Protein AF-A0A411NK16-F1 (afdb_monomer_lite)

Secondary structure (DSSP, 8-state):
------------------------HHHHHHHHHHHHHHHTSGGGHHHHHHHHHHTT--TTHHHHHHHHHHHHHHHHHHH---SS-S--HHHHHHHTTS-HHHHHHHHHHHHHHHHHHHHHHHHHHHHS-HHHHTTTHHHHHHHIIIII-SS-SSPPPHHHHHHHHHHHHSTTSHHHHHHHHHHHHHHHHHHSPP-PPPPPPPPP-PPP----

Structure (mmCIF, N/CA/C/O backbone):
data_AF-A0A411NK16-F1
#
_entry.id   AF-A0A411NK16-F1
#
loop_
_atom_site.group_PDB
_atom_site.id
_atom_site.type_symbol
_atom_site.label_atom_id
_atom_site.label_alt_id
_atom_site.label_comp_id
_atom_site.label_asym_id
_atom_site.label_entity_id
_atom_site.label_seq_id
_atom_site.pdbx_PDB_ins_code
_atom_site.Cartn_x
_atom_site.Cartn_y
_atom_site.Cartn_z
_atom_site.occupancy
_atom_site.B_iso_or_equiv
_atom_site.auth_seq_id
_atom_site.auth_comp_id
_atom_site.auth_asym_id
_atom_site.auth_atom_id
_atom_site.pdbx_PDB_model_num
ATOM 1 N N . THR A 1 1 ? 54.364 25.188 41.861 1.00 38.56 1 THR A N 1
ATOM 2 C CA . THR A 1 1 ? 53.402 26.034 41.126 1.00 38.56 1 THR A CA 1
ATOM 3 C C . THR A 1 1 ? 52.612 25.141 40.195 1.00 38.56 1 THR A C 1
ATOM 5 O O . THR A 1 1 ? 53.224 24.350 39.493 1.00 38.56 1 THR A O 1
ATOM 8 N N . ALA A 1 2 ? 51.285 25.167 40.307 1.00 38.12 2 ALA A N 1
ATOM 9 C CA . ALA A 1 2 ? 50.338 24.295 39.610 1.00 38.12 2 ALA A CA 1
ATOM 10 C C . ALA A 1 2 ? 50.274 24.549 38.092 1.00 38.12 2 ALA A C 1
ATOM 12 O O . ALA A 1 2 ? 50.495 25.682 37.677 1.00 38.12 2 ALA A O 1
ATOM 13 N N . CYS A 1 3 ? 49.877 23.542 37.301 1.00 35.38 3 CYS A N 1
ATOM 14 C CA . CYS A 1 3 ? 48.674 23.635 36.458 1.00 35.38 3 CYS A CA 1
ATOM 15 C C . CYS A 1 3 ? 48.285 22.264 35.871 1.00 35.38 3 CYS A C 1
ATOM 17 O O . CYS A 1 3 ? 49.126 21.529 35.358 1.00 35.38 3 CYS A O 1
ATOM 19 N N . CYS A 1 4 ? 46.998 21.941 35.978 1.00 37.91 4 CYS A N 1
ATOM 20 C CA . CYS A 1 4 ? 46.330 20.760 35.449 1.00 37.91 4 CYS A CA 1
ATOM 21 C C . CYS A 1 4 ? 46.244 20.778 33.916 1.00 37.91 4 CYS A C 1
ATOM 23 O O . CYS A 1 4 ? 45.868 21.801 33.355 1.00 37.91 4 CYS A O 1
ATOM 25 N N . CYS A 1 5 ? 46.408 19.618 33.276 1.00 44.25 5 CYS A N 1
ATOM 26 C CA . CYS A 1 5 ? 45.784 19.327 31.983 1.00 44.25 5 CYS A CA 1
ATOM 27 C C . CYS A 1 5 ? 45.161 17.930 32.041 1.00 44.25 5 CYS A C 1
ATOM 29 O O . CYS A 1 5 ? 45.797 16.923 31.744 1.00 44.25 5 CYS A O 1
ATOM 31 N N . ALA A 1 6 ? 43.897 17.891 32.462 1.00 44.31 6 ALA A N 1
ATOM 32 C CA . ALA A 1 6 ? 42.987 16.822 32.101 1.00 44.31 6 ALA A CA 1
ATOM 33 C C . ALA A 1 6 ? 42.663 16.983 30.610 1.00 44.31 6 ALA A C 1
ATOM 35 O O . ALA A 1 6 ? 42.030 17.962 30.219 1.00 44.31 6 ALA A O 1
ATOM 36 N N . SER A 1 7 ? 43.093 16.037 29.781 1.00 45.56 7 SER A N 1
ATOM 37 C CA . SER A 1 7 ? 42.673 15.958 28.382 1.00 45.56 7 SER A CA 1
ATOM 38 C C . SER A 1 7 ? 41.757 14.754 28.206 1.00 45.56 7 SER A C 1
ATOM 40 O O . SER A 1 7 ? 42.187 13.639 27.947 1.00 45.56 7 SER A O 1
ATOM 42 N N . LEU A 1 8 ? 40.481 15.042 28.461 1.00 40.28 8 LEU A N 1
ATOM 43 C CA . LEU A 1 8 ? 39.325 14.705 27.632 1.00 40.28 8 LEU A CA 1
ATOM 44 C C . LEU A 1 8 ? 39.330 13.328 26.951 1.00 40.28 8 LEU A C 1
ATOM 46 O O . LEU A 1 8 ? 39.811 13.149 25.834 1.00 40.28 8 LEU A O 1
ATOM 50 N N . LEU A 1 9 ? 38.603 12.412 27.594 1.00 40.28 9 LEU A N 1
ATOM 51 C CA . LEU A 1 9 ? 37.779 11.420 26.913 1.00 40.28 9 LEU A CA 1
ATOM 52 C C . LEU A 1 9 ? 36.990 12.108 25.786 1.00 40.28 9 LEU A C 1
ATOM 54 O O . LEU A 1 9 ? 36.126 12.943 26.043 1.00 40.28 9 LEU A O 1
ATOM 58 N N . SER A 1 10 ? 37.297 11.762 24.543 1.00 37.34 10 SER A N 1
ATOM 59 C CA . SER A 1 10 ? 36.480 12.076 23.368 1.00 37.34 10 SER A CA 1
ATOM 60 C C . SER A 1 10 ? 36.506 10.834 22.476 1.00 37.34 10 SER A C 1
ATOM 62 O O . SER A 1 10 ? 37.547 10.448 21.961 1.00 37.34 10 SER A O 1
ATOM 64 N N . VAL A 1 11 ? 35.479 9.987 22.614 1.00 37.72 11 VAL A N 1
ATOM 65 C CA . VAL A 1 11 ? 34.422 9.791 21.602 1.00 37.72 11 VAL A CA 1
ATOM 66 C C . VAL A 1 11 ? 35.055 9.519 20.235 1.00 37.72 11 VAL A C 1
ATOM 68 O O . VAL A 1 11 ? 35.566 10.414 19.577 1.00 37.72 11 VAL A O 1
ATOM 71 N N . SER A 1 12 ? 35.059 8.273 19.776 1.00 35.88 12 SER A N 1
ATOM 72 C CA . SER A 1 12 ? 33.978 7.857 18.880 1.00 35.88 12 SER A CA 1
ATOM 73 C C . SER A 1 12 ? 33.622 6.393 19.101 1.00 35.88 12 SER A C 1
ATOM 75 O O . SER A 1 12 ? 34.346 5.479 18.713 1.00 35.88 12 SER A O 1
ATOM 77 N N . ALA A 1 13 ? 32.489 6.212 19.773 1.00 34.03 13 ALA A N 1
ATOM 78 C CA . ALA A 1 13 ? 31.721 4.987 19.743 1.00 34.03 13 ALA A CA 1
ATOM 79 C C . ALA A 1 13 ? 31.138 4.788 18.336 1.00 34.03 13 ALA A C 1
ATOM 81 O O . ALA A 1 13 ? 30.661 5.745 17.732 1.00 34.03 13 ALA A O 1
ATOM 82 N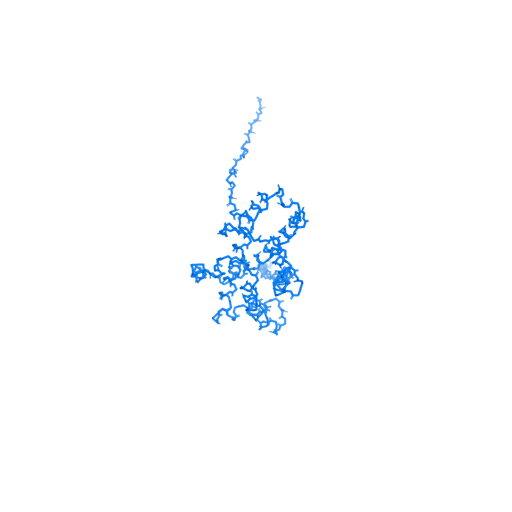 N . SER A 1 14 ? 31.177 3.536 17.883 1.00 38.44 14 SER A N 1
ATOM 83 C CA . SER A 1 14 ? 30.253 2.904 16.939 1.00 38.44 14 SER A CA 1
ATOM 84 C C . SER A 1 14 ? 29.693 3.768 15.810 1.00 38.44 14 SER A C 1
ATOM 86 O O . SER A 1 14 ? 28.559 4.231 15.872 1.00 38.44 14 SER A O 1
ATOM 88 N N . GLU A 1 15 ? 30.403 3.782 14.686 1.00 40.91 15 GLU A N 1
ATOM 89 C CA . GLU A 1 15 ? 29.736 3.629 13.390 1.00 40.91 15 GLU A CA 1
ATOM 90 C C . GLU A 1 15 ? 29.554 2.127 13.106 1.00 40.91 15 GLU A C 1
ATOM 92 O O . GLU A 1 15 ? 30.029 1.589 12.112 1.00 40.91 15 GLU A O 1
ATOM 97 N N . GLU A 1 16 ? 28.852 1.416 13.994 1.00 34.31 16 GLU A N 1
ATOM 98 C CA . GLU A 1 16 ? 28.039 0.305 13.508 1.00 34.31 16 GLU A CA 1
ATOM 99 C C . GLU A 1 16 ? 26.841 0.975 12.852 1.00 34.31 16 GLU A C 1
ATOM 101 O O . GLU A 1 16 ? 25.838 1.282 13.498 1.00 34.31 16 GLU A O 1
ATOM 106 N N . SER A 1 17 ? 26.990 1.289 11.564 1.00 36.94 17 SER A N 1
ATOM 107 C CA . SER A 1 17 ? 25.845 1.566 10.720 1.00 36.94 17 SER A CA 1
ATOM 108 C C . SER A 1 17 ? 24.912 0.378 10.898 1.00 36.94 17 SER A C 1
ATOM 110 O O . SER A 1 17 ? 25.202 -0.725 10.430 1.00 36.94 17 SER A O 1
ATOM 112 N N . GLN A 1 18 ? 23.811 0.586 11.616 1.00 36.06 18 GLN A N 1
ATOM 113 C CA . GLN A 1 18 ? 22.645 -0.246 11.435 1.00 36.06 18 GLN A CA 1
ATOM 114 C C . GLN A 1 18 ? 22.338 -0.159 9.948 1.00 36.06 18 GLN A C 1
ATOM 116 O O . GLN A 1 18 ? 21.822 0.853 9.470 1.00 36.06 18 GLN A O 1
ATOM 121 N N . ASP A 1 19 ? 22.746 -1.198 9.226 1.00 34.59 19 ASP A N 1
ATOM 122 C CA . ASP A 1 19 ? 22.296 -1.499 7.887 1.00 34.59 19 ASP A CA 1
ATOM 123 C C . ASP A 1 19 ? 20.786 -1.673 8.035 1.00 34.59 19 ASP A C 1
ATOM 125 O O . ASP A 1 19 ? 20.262 -2.735 8.377 1.00 34.59 19 ASP A O 1
ATOM 129 N N . THR A 1 20 ? 20.080 -0.546 7.968 1.00 41.75 20 THR A N 1
ATOM 130 C CA . THR A 1 20 ? 18.632 -0.491 7.925 1.00 41.75 20 THR A CA 1
ATOM 131 C C . THR A 1 20 ? 18.337 -1.098 6.577 1.00 41.75 20 THR A C 1
ATOM 133 O O . THR A 1 20 ? 18.365 -0.386 5.578 1.00 41.75 20 THR A O 1
ATOM 136 N N . LEU A 1 21 ? 18.202 -2.431 6.546 1.00 52.78 21 LEU A N 1
ATOM 137 C CA . LEU A 1 21 ? 17.930 -3.221 5.352 1.00 52.78 21 LEU A CA 1
ATOM 138 C C . LEU A 1 21 ? 16.896 -2.461 4.529 1.00 52.78 21 LEU A C 1
ATOM 140 O O . LEU A 1 21 ? 15.724 -2.391 4.903 1.00 52.78 21 LEU A O 1
ATOM 144 N N . SER A 1 22 ? 17.366 -1.802 3.469 1.00 70.75 22 SER A N 1
ATOM 145 C CA . SER A 1 22 ? 16.531 -0.913 2.678 1.00 70.75 22 SER A CA 1
ATOM 146 C C . SER A 1 22 ? 15.502 -1.790 1.989 1.00 70.75 22 SER A C 1
ATOM 148 O O . SER A 1 22 ? 15.823 -2.558 1.083 1.00 70.75 22 SER A O 1
ATOM 150 N N . THR A 1 23 ? 14.272 -1.741 2.483 1.00 89.75 23 THR A N 1
ATOM 151 C CA . THR A 1 23 ? 13.169 -2.544 1.970 1.00 89.75 23 THR A CA 1
ATOM 152 C C . THR A 1 23 ? 12.791 -2.079 0.571 1.00 89.75 23 THR A C 1
ATOM 154 O O . THR A 1 23 ? 12.818 -0.881 0.254 1.00 89.75 23 THR A O 1
ATOM 157 N N . THR A 1 24 ? 12.400 -3.008 -0.291 1.00 94.00 24 THR A N 1
ATOM 158 C CA . THR A 1 24 ? 11.857 -2.654 -1.604 1.00 94.00 24 THR A CA 1
ATOM 159 C C . THR A 1 24 ? 10.395 -2.219 -1.487 1.00 94.00 24 THR A C 1
ATOM 161 O O . THR A 1 24 ? 9.728 -2.462 -0.480 1.00 94.00 24 THR A O 1
ATOM 164 N N . LEU A 1 25 ? 9.864 -1.557 -2.518 1.00 95.19 25 LEU A N 1
ATOM 165 C CA . LEU A 1 25 ? 8.442 -1.219 -2.596 1.00 95.19 2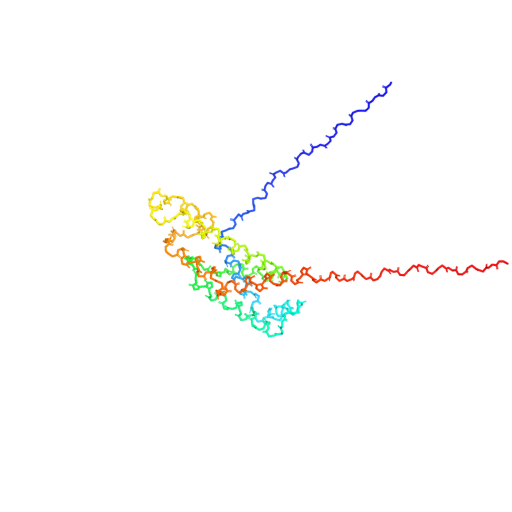5 LEU A CA 1
ATOM 166 C C . LEU A 1 25 ? 7.556 -2.466 -2.460 1.00 95.19 25 LEU A C 1
ATOM 168 O O . LEU A 1 25 ? 6.537 -2.414 -1.775 1.00 95.19 25 LEU A O 1
ATOM 172 N N . HIS A 1 26 ? 7.959 -3.573 -3.087 1.00 93.44 26 HIS A N 1
ATOM 173 C CA . HIS A 1 26 ? 7.296 -4.866 -2.955 1.00 93.44 26 HIS A CA 1
ATOM 174 C C . HIS A 1 26 ? 7.220 -5.322 -1.495 1.00 93.44 26 HIS A C 1
ATOM 176 O O . HIS A 1 26 ? 6.132 -5.664 -1.036 1.00 93.44 26 HIS A O 1
ATOM 182 N N . ASP A 1 27 ? 8.331 -5.264 -0.758 1.00 92.94 27 ASP A N 1
ATOM 183 C CA . ASP A 1 27 ? 8.374 -5.715 0.638 1.00 92.94 27 ASP A CA 1
ATOM 184 C C . ASP A 1 27 ? 7.431 -4.886 1.515 1.00 92.94 27 ASP A C 1
ATOM 186 O O . ASP A 1 27 ? 6.686 -5.433 2.327 1.00 92.94 27 ASP A O 1
ATOM 190 N N . GLU A 1 28 ? 7.401 -3.567 1.311 1.00 94.25 28 GLU A N 1
ATOM 191 C CA . GLU A 1 28 ? 6.499 -2.672 2.038 1.00 94.25 28 GLU A CA 1
ATOM 192 C C . GLU A 1 28 ? 5.024 -2.936 1.716 1.00 94.25 28 GLU A C 1
ATOM 194 O O . GLU A 1 28 ? 4.200 -3.054 2.625 1.00 94.25 28 GLU A O 1
ATOM 199 N N . MET A 1 29 ? 4.681 -3.075 0.431 1.00 93.69 29 MET A N 1
ATOM 200 C CA . MET A 1 29 ? 3.314 -3.390 0.001 1.00 93.69 29 MET A CA 1
ATOM 201 C C . MET A 1 29 ? 2.849 -4.740 0.546 1.00 93.69 29 MET A C 1
ATOM 203 O O . MET A 1 29 ? 1.713 -4.858 1.007 1.00 93.69 29 MET A O 1
ATOM 207 N N . LYS A 1 30 ? 3.737 -5.738 0.544 1.00 92.75 30 LYS A N 1
ATOM 208 C CA . LYS A 1 30 ? 3.485 -7.068 1.096 1.00 92.75 30 LYS A CA 1
ATOM 209 C C . LYS A 1 30 ? 3.252 -6.996 2.605 1.00 92.75 30 LYS A C 1
ATOM 211 O O . LYS A 1 30 ? 2.271 -7.550 3.095 1.00 92.75 30 LYS A O 1
ATOM 216 N N . GLN A 1 31 ? 4.071 -6.262 3.354 1.00 93.25 31 GLN A N 1
ATOM 217 C CA . GLN A 1 31 ? 3.857 -6.088 4.796 1.00 93.25 31 GLN A CA 1
ATOM 218 C C . GLN A 1 31 ? 2.532 -5.390 5.110 1.00 93.25 31 GLN A C 1
ATOM 220 O O . GLN A 1 31 ? 1.755 -5.899 5.916 1.00 93.25 31 GLN A O 1
ATOM 225 N N . VAL A 1 32 ? 2.223 -4.288 4.421 1.00 93.75 32 VAL A N 1
ATOM 226 C CA . VAL A 1 32 ? 0.943 -3.583 4.585 1.00 93.75 32 VAL A CA 1
ATOM 227 C C . VAL A 1 32 ? -0.241 -4.493 4.259 1.00 93.75 32 VAL A C 1
ATOM 229 O O . VAL A 1 32 ? -1.194 -4.529 5.032 1.00 93.75 32 VAL A O 1
ATOM 232 N N . ALA A 1 33 ? -0.178 -5.285 3.185 1.00 93.56 33 ALA A N 1
ATOM 233 C CA . ALA A 1 33 ? -1.245 -6.226 2.843 1.00 93.56 33 ALA A CA 1
ATOM 234 C C . ALA A 1 33 ? -1.506 -7.246 3.960 1.00 93.56 33 ALA A C 1
ATOM 236 O O . ALA A 1 33 ? -2.655 -7.531 4.292 1.00 93.56 33 ALA A O 1
ATOM 237 N N . ASN A 1 34 ? -0.448 -7.788 4.563 1.00 94.12 34 ASN A N 1
ATOM 238 C CA . ASN A 1 34 ? -0.592 -8.767 5.635 1.00 94.12 34 ASN A CA 1
ATOM 239 C C . ASN A 1 34 ? -1.078 -8.128 6.944 1.00 94.12 34 ASN A C 1
ATOM 241 O O . ASN A 1 34 ? -1.937 -8.714 7.596 1.00 94.12 34 ASN A O 1
ATOM 245 N N . TYR A 1 35 ? -0.619 -6.921 7.297 1.00 93.75 35 TYR A N 1
ATOM 246 C CA . TYR A 1 35 ? -1.159 -6.182 8.447 1.00 93.75 35 TYR A CA 1
ATOM 247 C C . TYR A 1 35 ? -2.646 -5.897 8.280 1.00 93.75 35 TYR A C 1
ATOM 249 O O . TYR A 1 35 ? -3.421 -6.129 9.201 1.00 93.75 35 TYR A O 1
ATOM 257 N N . ILE A 1 36 ? -3.052 -5.437 7.096 1.00 91.69 36 ILE A N 1
ATOM 258 C CA . ILE A 1 36 ? -4.456 -5.169 6.797 1.00 91.69 36 ILE A CA 1
ATOM 259 C C . ILE A 1 36 ? -5.260 -6.463 6.911 1.00 91.69 36 ILE A C 1
ATOM 261 O O . ILE A 1 36 ? -6.205 -6.506 7.689 1.00 91.69 36 ILE A O 1
ATOM 265 N N . LYS A 1 37 ? -4.836 -7.540 6.235 1.00 91.94 37 LYS A N 1
ATOM 266 C CA . LYS A 1 37 ? -5.497 -8.854 6.308 1.00 91.94 37 LYS A CA 1
ATOM 267 C C . LYS A 1 37 ? -5.651 -9.345 7.747 1.00 91.94 37 LYS A C 1
ATOM 269 O O . LYS A 1 37 ? -6.692 -9.901 8.090 1.00 91.94 37 LYS A O 1
ATOM 274 N N . PHE A 1 38 ? -4.629 -9.147 8.575 1.00 91.75 38 PHE A N 1
ATOM 275 C CA . PHE A 1 38 ? -4.642 -9.532 9.979 1.00 91.75 38 PHE A CA 1
ATOM 276 C C . PHE A 1 38 ? -5.606 -8.681 10.812 1.00 91.75 38 PHE A C 1
ATOM 278 O O . PHE A 1 38 ? -6.437 -9.218 11.542 1.00 91.75 38 PHE A O 1
ATOM 285 N N . LEU A 1 39 ? -5.525 -7.357 10.694 1.00 89.50 39 LEU A N 1
ATOM 286 C CA . LEU A 1 39 ? -6.343 -6.428 11.472 1.00 89.50 39 LEU A CA 1
ATOM 287 C C . LEU A 1 39 ? -7.825 -6.477 11.066 1.00 89.50 39 LEU A C 1
ATOM 289 O O . LEU A 1 39 ? -8.688 -6.213 11.895 1.00 89.50 39 LEU A O 1
ATOM 293 N N . THR A 1 40 ? -8.138 -6.863 9.826 1.00 87.94 40 THR A N 1
ATOM 294 C CA . THR A 1 40 ? -9.521 -7.039 9.349 1.00 87.94 40 THR A CA 1
ATOM 295 C C . THR A 1 40 ? -10.128 -8.408 9.671 1.00 87.94 40 THR A C 1
ATOM 297 O O . THR A 1 40 ? -11.251 -8.677 9.243 1.00 87.94 40 THR A O 1
ATOM 300 N N . LYS A 1 41 ? -9.420 -9.300 10.384 1.00 88.81 41 LYS A N 1
ATOM 301 C CA . LYS A 1 41 ? -10.025 -10.541 10.897 1.00 88.81 41 LYS A CA 1
ATOM 302 C C . LYS A 1 41 ? -11.205 -10.204 11.819 1.00 88.81 41 LYS A C 1
ATOM 304 O O . LYS A 1 41 ? -11.204 -9.169 12.485 1.00 88.81 41 LYS A O 1
ATOM 309 N N . GLN A 1 42 ? -12.196 -11.095 11.880 1.00 85.12 42 GLN A N 1
ATOM 310 C CA . GLN A 1 42 ? -13.423 -10.868 12.650 1.00 85.12 42 GLN A CA 1
ATOM 311 C C . GLN A 1 42 ? -13.125 -10.577 14.130 1.00 85.12 42 GLN A C 1
ATOM 313 O O . GLN A 1 42 ? -13.735 -9.675 14.698 1.00 85.12 42 GLN A O 1
ATOM 318 N N . GLU A 1 43 ? -12.164 -11.282 14.730 1.00 87.62 43 GLU A N 1
ATOM 319 C CA . GLU A 1 43 ? -11.750 -11.081 16.123 1.00 87.62 43 GLU A CA 1
ATOM 320 C C . GLU A 1 43 ? -11.042 -9.740 16.395 1.00 87.62 43 GLU A C 1
ATOM 322 O O . GLU A 1 43 ? -11.070 -9.256 17.521 1.00 87.62 43 GLU A O 1
ATOM 327 N N . ASN A 1 44 ? -10.457 -9.102 15.375 1.00 86.75 44 ASN A N 1
ATOM 328 C CA . ASN A 1 44 ? -9.693 -7.851 15.509 1.00 86.75 44 ASN A CA 1
ATOM 329 C C . ASN A 1 44 ? -10.506 -6.608 15.118 1.00 86.75 44 ASN A C 1
ATOM 331 O O . ASN A 1 44 ? -10.041 -5.470 15.238 1.00 86.75 44 ASN A O 1
ATOM 335 N N . ARG A 1 45 ? -11.740 -6.815 14.651 1.00 80.56 45 ARG A N 1
ATOM 336 C CA . ARG A 1 45 ? -12.600 -5.766 14.113 1.00 80.56 45 ARG A CA 1
ATOM 337 C C . ARG A 1 45 ? -12.905 -4.677 15.141 1.00 80.56 45 ARG A C 1
ATOM 339 O O . ARG A 1 45 ? -12.741 -3.497 14.842 1.00 80.56 45 ARG A O 1
ATOM 346 N N . GLU A 1 46 ? -13.321 -5.069 16.345 1.00 82.62 46 GLU A N 1
ATOM 347 C CA . GLU A 1 46 ? -13.683 -4.130 17.418 1.00 82.62 46 GLU A CA 1
ATOM 348 C C . GLU A 1 46 ? -12.506 -3.232 17.809 1.00 82.62 46 GLU A C 1
ATOM 350 O O . GLU A 1 46 ? -12.687 -2.039 18.056 1.00 82.62 46 GLU A O 1
ATOM 355 N N . TYR A 1 47 ? -11.291 -3.786 17.787 1.00 87.25 47 TYR A N 1
ATOM 356 C CA . TYR A 1 47 ? -10.067 -3.040 18.044 1.00 87.25 47 TYR A CA 1
ATOM 357 C C . TYR A 1 47 ? -9.833 -1.948 16.988 1.00 87.25 47 TYR A C 1
ATOM 359 O O . TYR A 1 47 ? -9.623 -0.785 17.344 1.00 87.25 47 TYR A O 1
ATOM 367 N N . LEU A 1 48 ? -9.921 -2.285 15.694 1.00 80.88 48 LEU A N 1
ATOM 368 C CA . LEU A 1 48 ? -9.773 -1.296 14.619 1.00 80.88 48 LEU A CA 1
ATOM 369 C C . LEU A 1 48 ? -10.828 -0.191 14.726 1.00 80.88 48 LEU A C 1
ATOM 371 O O . LEU A 1 48 ? -10.494 0.989 14.628 1.00 80.88 48 LEU A O 1
ATOM 375 N N . GLU A 1 49 ? -12.091 -0.552 14.964 1.00 80.38 49 GLU A N 1
ATOM 376 C CA . GLU A 1 49 ? -13.163 0.428 15.156 1.00 80.38 49 GLU A CA 1
ATOM 377 C C . GLU A 1 49 ? -12.893 1.339 16.361 1.00 80.38 49 GLU A C 1
ATOM 379 O O . GLU A 1 49 ? -13.134 2.547 16.289 1.00 80.38 49 GLU A O 1
ATOM 384 N N . GLY A 1 50 ? -12.365 0.773 17.450 1.00 82.94 50 GLY A N 1
ATOM 385 C CA . GLY A 1 50 ? -11.940 1.494 18.647 1.00 82.94 50 GLY A CA 1
ATOM 386 C C . GLY A 1 50 ? -10.900 2.570 18.345 1.00 82.94 50 GLY A C 1
ATOM 387 O O . GLY A 1 50 ? -11.085 3.714 18.759 1.00 82.94 50 GLY A O 1
ATOM 388 N N . LYS A 1 51 ? -9.874 2.262 17.539 1.00 84.94 51 LYS A N 1
ATOM 389 C CA . LYS A 1 51 ? -8.839 3.242 17.168 1.00 84.94 51 LYS A CA 1
ATOM 390 C C . LYS A 1 51 ? -9.415 4.473 16.491 1.00 84.94 51 LYS A C 1
ATOM 392 O O . LYS A 1 51 ? -9.098 5.585 16.900 1.00 84.94 51 LYS A O 1
ATOM 397 N N . PHE A 1 52 ? -10.294 4.315 15.508 1.00 78.00 52 PHE A N 1
ATOM 398 C CA . PHE A 1 52 ? -10.894 5.478 14.846 1.00 78.00 52 PHE A CA 1
ATOM 399 C C . PHE A 1 52 ? -11.827 6.261 15.785 1.00 78.00 52 PHE A C 1
ATOM 401 O O . PHE A 1 52 ? -11.804 7.494 15.787 1.00 78.00 52 PHE A O 1
ATOM 408 N N . LYS A 1 53 ? -12.580 5.574 16.654 1.00 78.62 53 LYS A N 1
ATOM 409 C CA . LYS A 1 53 ? -13.427 6.218 17.675 1.00 78.62 53 LYS A CA 1
ATOM 410 C C . LYS A 1 53 ? -12.607 7.034 18.684 1.00 78.62 53 LYS A C 1
ATOM 412 O O . LYS A 1 53 ? -13.029 8.124 19.059 1.00 78.62 53 LYS A O 1
ATOM 417 N N . GLU A 1 54 ? -11.419 6.571 19.086 1.00 80.94 54 GLU A N 1
ATOM 418 C CA . GLU A 1 54 ? -10.542 7.257 20.055 1.00 80.94 54 GLU A CA 1
ATOM 419 C C . GLU A 1 54 ? -10.116 8.669 19.626 1.00 80.94 54 GLU A C 1
ATOM 421 O O . GLU A 1 54 ? -9.781 9.498 20.482 1.00 80.94 54 GLU A O 1
ATOM 426 N N . VAL A 1 55 ? -10.110 8.954 18.324 1.00 75.62 55 VAL A N 1
ATOM 427 C CA . VAL A 1 55 ? -9.774 10.277 17.772 1.00 75.62 55 VAL A CA 1
ATOM 428 C C . VAL A 1 55 ? -11.004 11.076 17.336 1.00 75.62 55 VAL A C 1
ATOM 430 O O . VAL A 1 55 ? -10.859 12.095 16.667 1.00 75.62 55 VAL A O 1
ATOM 433 N N . ASN A 1 56 ? -12.205 10.650 17.743 1.00 68.94 56 ASN A N 1
ATOM 434 C CA . ASN A 1 56 ? -13.485 11.264 17.384 1.00 68.94 56 ASN A CA 1
ATOM 435 C C . ASN A 1 56 ? -13.745 11.327 15.868 1.00 68.94 56 ASN A C 1
ATOM 437 O O . ASN A 1 56 ? -14.373 12.273 15.390 1.00 68.94 56 ASN A O 1
ATOM 441 N N . LEU A 1 57 ? -13.294 10.326 15.103 1.00 69.06 57 LEU A N 1
ATOM 442 C CA . LEU A 1 57 ? -13.815 10.150 13.746 1.00 69.06 57 LEU A CA 1
ATOM 443 C C . LEU A 1 57 ? -15.306 9.753 13.823 1.00 69.06 57 LEU A C 1
ATOM 445 O O . LEU A 1 57 ? -15.687 9.041 14.759 1.00 69.06 57 LEU A O 1
ATOM 449 N N . PRO A 1 58 ? -16.164 10.223 12.893 1.00 57.34 58 PRO A N 1
ATOM 450 C CA . PRO A 1 58 ? -17.597 9.921 12.897 1.00 57.34 58 PRO A CA 1
ATOM 451 C C . PRO A 1 58 ? -17.886 8.418 13.044 1.00 57.34 58 PRO A C 1
ATOM 453 O O . PRO A 1 58 ? -17.136 7.587 12.543 1.00 57.34 58 PRO A O 1
ATOM 456 N N . SER A 1 59 ? -18.978 8.042 13.722 1.00 49.22 59 SER A N 1
ATOM 457 C CA . SER A 1 59 ? -19.279 6.625 14.027 1.00 49.22 59 SER A CA 1
ATOM 458 C C . SER A 1 59 ? -19.382 5.753 12.768 1.00 49.22 59 SER A C 1
ATOM 460 O O . SER A 1 59 ? -18.944 4.603 12.748 1.00 49.22 59 SER A O 1
ATOM 462 N N . ASP A 1 60 ? -19.879 6.362 11.697 1.00 55.91 60 ASP A N 1
ATOM 463 C CA . ASP A 1 60 ? -20.090 5.800 10.368 1.00 55.91 60 ASP A CA 1
ATOM 464 C C . ASP A 1 60 ? -18.741 5.526 9.675 1.00 55.91 60 ASP A C 1
ATOM 466 O O . ASP A 1 60 ? -18.629 4.662 8.810 1.00 55.91 60 ASP A O 1
ATOM 470 N N . SER A 1 61 ? -17.677 6.200 10.124 1.00 56.84 61 SER A N 1
ATOM 471 C CA . SER A 1 61 ? -16.315 6.025 9.630 1.00 56.84 61 SER A CA 1
ATOM 472 C C . SER A 1 61 ? -15.684 4.706 10.066 1.00 56.84 61 SER A C 1
ATOM 474 O O . SER A 1 61 ? -14.734 4.281 9.422 1.00 56.84 61 SER A O 1
ATOM 476 N N . SER A 1 62 ? -16.167 4.026 11.117 1.00 55.97 62 SER A N 1
ATOM 477 C CA . SER A 1 62 ? -15.550 2.763 11.559 1.00 55.97 62 SER A CA 1
ATOM 478 C C . SER A 1 62 ? -15.901 1.574 10.650 1.00 55.97 62 SER A C 1
ATOM 480 O O . SER A 1 62 ? -14.977 0.874 10.226 1.00 55.97 62 SER A O 1
ATOM 482 N N . PRO A 1 63 ? -17.176 1.348 10.264 1.00 61.34 63 PRO A N 1
ATOM 483 C CA . PRO A 1 63 ? -17.512 0.379 9.221 1.00 61.34 63 PRO A CA 1
ATOM 484 C C . PRO A 1 63 ? -16.933 0.770 7.855 1.00 61.34 63 PRO A C 1
ATOM 486 O O . PRO A 1 63 ? -16.467 -0.102 7.121 1.00 61.34 63 PRO A O 1
ATOM 489 N N . ASP A 1 64 ? -16.905 2.066 7.530 1.00 63.69 64 ASP A N 1
ATOM 490 C CA . ASP A 1 64 ? -16.332 2.559 6.273 1.00 63.69 64 ASP A CA 1
ATOM 491 C C . ASP A 1 64 ? -14.811 2.365 6.207 1.00 63.69 64 ASP A C 1
ATOM 493 O O . ASP A 1 64 ? -14.304 1.953 5.166 1.00 63.69 64 ASP A O 1
ATOM 497 N N . ALA A 1 65 ? -14.081 2.566 7.310 1.00 62.84 65 ALA A N 1
ATOM 498 C CA . ALA A 1 65 ? -12.642 2.314 7.390 1.00 62.84 65 ALA A CA 1
ATOM 499 C C . ALA A 1 65 ? -12.319 0.820 7.257 1.00 62.84 65 ALA A C 1
ATOM 501 O O . ALA A 1 65 ? -11.409 0.446 6.519 1.00 62.84 65 ALA A O 1
ATOM 502 N N . LEU A 1 66 ? -13.090 -0.055 7.910 1.00 69.00 66 LEU A N 1
ATOM 503 C CA . LEU A 1 66 ? -12.957 -1.507 7.748 1.00 69.00 66 LEU A CA 1
ATOM 504 C C . LEU A 1 66 ? -13.227 -1.955 6.312 1.00 69.00 66 LEU A C 1
ATOM 506 O O . LEU A 1 66 ? -12.449 -2.722 5.745 1.00 69.00 66 LEU A O 1
ATOM 510 N N . ASN A 1 67 ? -14.293 -1.444 5.698 1.00 71.25 67 ASN A N 1
ATOM 511 C CA . ASN A 1 67 ? -14.574 -1.702 4.291 1.00 71.25 67 ASN A CA 1
ATOM 512 C C . ASN A 1 67 ? -13.448 -1.159 3.400 1.00 71.25 67 ASN A C 1
ATOM 514 O O . ASN A 1 67 ? -13.027 -1.848 2.473 1.00 71.25 67 ASN A O 1
ATOM 518 N N . ALA A 1 68 ? -12.902 0.025 3.692 1.00 68.88 68 ALA A N 1
ATOM 519 C CA . ALA A 1 68 ? -11.773 0.600 2.963 1.00 68.88 68 ALA A CA 1
ATOM 520 C C . ALA A 1 68 ? -10.517 -0.282 3.047 1.00 68.88 68 ALA A C 1
ATOM 522 O O . ALA A 1 68 ? -9.844 -0.475 2.031 1.00 68.88 68 ALA A O 1
ATOM 523 N N . PHE A 1 69 ? -10.242 -0.875 4.213 1.00 80.19 69 PHE A N 1
ATOM 524 C CA . PHE A 1 69 ? -9.174 -1.856 4.404 1.00 80.19 69 PHE A CA 1
ATOM 525 C C . PHE A 1 69 ? -9.385 -3.137 3.578 1.00 80.19 69 PHE A C 1
ATOM 527 O O . PHE A 1 69 ? -8.436 -3.669 3.008 1.00 80.19 69 PHE A O 1
ATOM 534 N N . VAL A 1 70 ? -10.615 -3.625 3.433 1.00 77.69 70 VAL A N 1
ATOM 535 C CA . VAL A 1 70 ? -10.891 -4.779 2.558 1.00 77.69 70 VAL A CA 1
ATOM 536 C C . VAL A 1 70 ? -10.735 -4.398 1.082 1.00 77.69 70 VAL A C 1
ATOM 538 O O . VAL A 1 70 ? -10.034 -5.085 0.338 1.00 77.69 70 VAL A O 1
ATOM 541 N N . TYR A 1 71 ? -11.296 -3.260 0.665 1.00 83.00 71 TYR A N 1
ATOM 542 C CA . TYR A 1 71 ? -11.184 -2.772 -0.712 1.00 83.00 71 TYR A CA 1
ATOM 543 C C . TYR A 1 71 ? -9.735 -2.560 -1.151 1.00 83.00 71 TYR A C 1
ATOM 545 O O . TYR A 1 71 ? -9.410 -2.755 -2.324 1.00 83.00 71 TYR A O 1
ATOM 553 N N . ILE A 1 72 ? -8.846 -2.166 -0.238 1.00 83.44 72 ILE A N 1
ATOM 554 C CA . ILE A 1 72 ? -7.440 -1.988 -0.585 1.00 83.44 72 ILE A CA 1
ATOM 555 C C . ILE A 1 72 ? -6.685 -3.309 -0.746 1.00 83.44 72 ILE A C 1
ATOM 557 O O . ILE A 1 72 ? -5.758 -3.355 -1.551 1.00 83.44 72 ILE A O 1
ATOM 561 N N . LEU A 1 73 ? -7.085 -4.391 -0.071 1.00 89.31 73 LEU A N 1
ATOM 562 C CA . LEU A 1 73 ? -6.508 -5.715 -0.333 1.00 89.31 73 LEU A CA 1
ATOM 563 C C . LEU A 1 73 ? -6.819 -6.177 -1.755 1.00 89.31 73 LEU A C 1
ATOM 565 O O . LEU A 1 73 ? -5.928 -6.668 -2.451 1.00 89.31 73 LEU A O 1
ATOM 569 N N . ASP A 1 74 ? -8.058 -5.971 -2.200 1.00 89.81 74 ASP A N 1
ATOM 570 C CA . ASP A 1 74 ? -8.463 -6.253 -3.576 1.00 89.81 74 ASP A CA 1
ATOM 57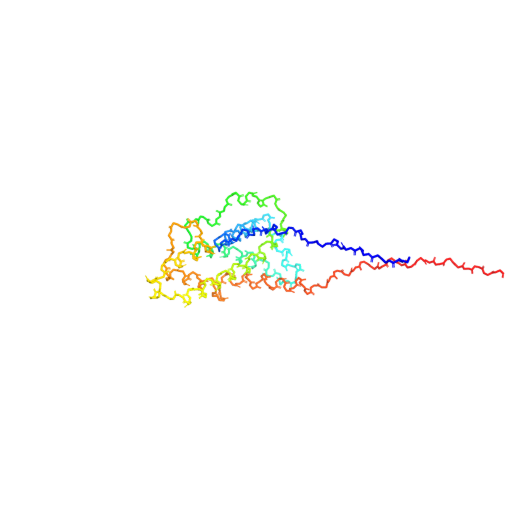1 C C . ASP A 1 74 ? -7.708 -5.354 -4.559 1.00 89.81 74 ASP A C 1
ATOM 573 O O . ASP A 1 74 ? -7.129 -5.835 -5.531 1.00 89.81 74 ASP A O 1
ATOM 577 N N . PHE A 1 75 ? -7.613 -4.057 -4.257 1.00 90.31 75 PHE A N 1
ATOM 578 C CA . PHE A 1 75 ? -6.844 -3.113 -5.061 1.00 90.31 75 PHE A CA 1
ATOM 579 C C . PHE A 1 75 ? -5.364 -3.505 -5.169 1.00 90.31 75 PHE A C 1
ATOM 581 O O . PHE A 1 75 ? -4.792 -3.447 -6.255 1.00 90.31 75 PHE A O 1
ATOM 588 N N . PHE A 1 76 ? -4.735 -3.938 -4.075 1.00 89.56 76 PHE A N 1
ATOM 589 C CA . PHE A 1 76 ? -3.356 -4.420 -4.097 1.00 89.56 76 PHE A CA 1
ATOM 590 C C . PHE A 1 76 ? -3.256 -5.661 -4.973 1.00 89.56 76 PHE A C 1
ATOM 592 O O . PHE A 1 76 ? -2.450 -5.676 -5.895 1.00 89.56 76 PHE A O 1
ATOM 599 N N . ARG A 1 77 ? -4.106 -6.666 -4.762 1.00 88.62 77 ARG A N 1
ATOM 600 C CA . ARG A 1 77 ? -4.100 -7.892 -5.569 1.00 88.62 77 ARG A CA 1
ATOM 601 C C . ARG A 1 77 ? -4.241 -7.608 -7.068 1.00 88.62 77 ARG A C 1
ATOM 603 O O . ARG A 1 77 ? -3.553 -8.234 -7.865 1.00 88.62 77 ARG A O 1
ATOM 610 N N . ASP A 1 78 ? -5.091 -6.657 -7.440 1.00 89.81 78 ASP A N 1
ATOM 611 C CA . ASP A 1 78 ? -5.400 -6.366 -8.842 1.00 89.81 78 ASP A CA 1
ATOM 612 C C . ASP A 1 78 ? -4.354 -5.470 -9.521 1.00 89.81 78 ASP A C 1
ATOM 614 O O . ASP A 1 78 ? -4.181 -5.516 -10.742 1.00 89.81 78 ASP A O 1
ATOM 618 N N . LYS A 1 79 ? -3.691 -4.597 -8.755 1.00 91.12 79 LYS A N 1
ATOM 619 C CA . LYS A 1 79 ? -2.797 -3.564 -9.299 1.00 91.12 79 LYS A CA 1
ATOM 620 C C . LYS A 1 79 ? -1.323 -3.847 -9.090 1.00 91.12 79 LYS A C 1
ATOM 622 O O . LYS A 1 79 ? -0.508 -3.271 -9.806 1.00 91.12 79 LYS A O 1
ATOM 627 N N . VAL A 1 80 ? -0.970 -4.693 -8.130 1.00 88.75 80 VAL A N 1
ATOM 628 C CA . VAL A 1 80 ? 0.411 -5.073 -7.851 1.00 88.75 80 VAL A CA 1
ATOM 629 C C . VAL A 1 80 ? 0.908 -6.026 -8.947 1.00 88.75 80 VAL A C 1
ATOM 631 O O . VAL A 1 80 ? 0.390 -7.131 -9.074 1.00 88.75 80 VAL A O 1
ATOM 634 N N . PRO A 1 81 ? 1.924 -5.650 -9.746 1.00 86.94 81 PRO A N 1
ATOM 635 C CA . PRO A 1 81 ? 2.341 -6.439 -10.902 1.00 86.94 81 PRO A CA 1
ATOM 636 C C . PRO A 1 81 ? 3.439 -7.468 -10.575 1.00 86.94 81 PRO A C 1
ATOM 638 O O . PRO A 1 81 ? 4.109 -7.945 -11.495 1.00 86.94 81 PRO A O 1
ATOM 641 N N . PHE A 1 82 ? 3.698 -7.771 -9.301 1.00 88.06 82 PHE A N 1
ATOM 642 C CA . PHE A 1 82 ? 4.794 -8.655 -8.882 1.00 88.06 82 PHE A CA 1
ATOM 643 C C . PHE A 1 82 ? 4.436 -10.131 -9.095 1.00 88.06 82 PHE A C 1
ATOM 645 O O . PHE A 1 82 ? 3.269 -10.509 -9.033 1.00 88.06 82 PHE A O 1
ATOM 652 N N . LYS A 1 83 ? 5.432 -10.976 -9.396 1.00 83.31 83 LYS A N 1
ATOM 653 C CA . LYS A 1 83 ? 5.194 -12.415 -9.644 1.00 83.31 83 LYS A CA 1
ATOM 654 C C . LYS A 1 83 ? 4.898 -13.203 -8.362 1.00 83.31 83 LYS A C 1
ATOM 656 O O . LYS A 1 83 ? 4.440 -14.340 -8.430 1.00 83.31 83 LYS A O 1
ATOM 661 N N . THR A 1 84 ? 5.211 -12.626 -7.214 1.00 80.44 84 THR A N 1
ATOM 662 C CA . THR A 1 84 ? 5.119 -13.229 -5.886 1.00 80.44 84 THR A CA 1
ATOM 663 C C . THR A 1 84 ? 3.733 -13.039 -5.277 1.00 80.44 84 THR A C 1
ATOM 665 O O . THR A 1 84 ? 3.000 -12.110 -5.612 1.00 80.44 84 THR A O 1
ATOM 668 N N . SER A 1 85 ? 3.361 -13.939 -4.361 1.00 83.38 85 SER A N 1
ATOM 669 C CA . SER A 1 85 ? 2.120 -13.801 -3.596 1.00 83.38 85 SER A CA 1
ATOM 670 C C . SER A 1 85 ? 2.139 -12.522 -2.756 1.00 83.38 85 SER A C 1
ATOM 672 O O . SER A 1 85 ? 3.118 -12.240 -2.061 1.00 83.38 85 SER A O 1
ATOM 674 N N . LEU A 1 86 ? 1.017 -11.795 -2.770 1.00 83.00 86 LEU A N 1
ATOM 675 C CA . LEU A 1 86 ? 0.792 -10.622 -1.922 1.00 83.00 86 LEU A CA 1
ATOM 676 C C . LEU A 1 86 ? 0.748 -10.983 -0.427 1.00 83.00 86 LEU A C 1
ATOM 678 O O . LEU A 1 86 ? 1.102 -10.166 0.418 1.00 83.00 86 LEU A O 1
ATOM 682 N N . PHE A 1 87 ? 0.312 -12.200 -0.094 1.00 87.69 87 PHE A N 1
ATOM 683 C CA . PHE A 1 87 ? 0.235 -12.683 1.284 1.00 87.69 87 PHE A CA 1
ATOM 684 C C . PHE A 1 87 ? 1.366 -13.648 1.603 1.00 87.69 87 PHE A C 1
ATOM 686 O O . PHE A 1 87 ? 1.819 -14.398 0.734 1.00 87.69 87 PHE A O 1
ATOM 693 N N . ASP A 1 88 ? 1.786 -13.617 2.861 1.00 86.25 88 ASP A N 1
ATOM 694 C CA . ASP A 1 88 ? 2.879 -14.417 3.391 1.00 86.25 88 ASP A CA 1
ATOM 695 C C . ASP A 1 88 ? 2.415 -15.142 4.650 1.00 86.25 88 ASP A C 1
ATOM 697 O O . ASP A 1 88 ? 2.104 -14.509 5.659 1.00 86.25 88 ASP A O 1
ATOM 701 N N . ASP A 1 89 ? 2.322 -16.467 4.574 1.00 85.81 89 ASP A N 1
ATOM 702 C CA . ASP A 1 89 ? 1.780 -17.266 5.671 1.00 85.81 89 ASP A CA 1
ATOM 703 C C . ASP A 1 89 ? 2.697 -17.259 6.899 1.00 85.81 89 ASP A C 1
ATOM 705 O O . ASP A 1 89 ? 2.199 -17.311 8.024 1.00 85.81 89 ASP A O 1
ATOM 709 N N . ASP A 1 90 ? 4.017 -17.157 6.711 1.00 86.31 90 ASP A N 1
ATOM 710 C CA . ASP A 1 90 ? 4.964 -17.038 7.822 1.00 86.31 90 ASP A CA 1
ATOM 711 C C . ASP A 1 90 ? 4.815 -15.685 8.511 1.00 86.31 90 ASP A C 1
ATOM 713 O O . ASP A 1 90 ? 4.755 -15.615 9.740 1.00 86.31 90 ASP A O 1
ATOM 717 N N . LEU A 1 91 ? 4.682 -14.608 7.733 1.00 86.88 91 LEU A N 1
ATOM 718 C CA . LEU A 1 91 ? 4.443 -13.287 8.304 1.00 86.88 91 LEU A CA 1
ATOM 719 C C . LEU A 1 91 ? 3.101 -13.233 9.040 1.00 86.88 91 LEU A C 1
ATOM 721 O O . LEU A 1 91 ? 3.060 -12.723 10.152 1.00 86.88 91 LEU A O 1
ATOM 725 N N . LEU A 1 92 ? 2.029 -13.797 8.474 1.00 88.06 92 LEU A N 1
ATOM 726 C CA . LEU A 1 92 ? 0.716 -13.844 9.127 1.00 88.06 92 LEU A CA 1
ATOM 727 C C . LEU A 1 92 ? 0.756 -14.604 10.457 1.00 88.06 92 LEU A C 1
ATOM 729 O O . LEU A 1 92 ? 0.193 -14.109 11.429 1.00 88.06 92 LEU A O 1
ATOM 733 N N . ARG A 1 93 ? 1.453 -15.748 10.523 1.00 88.50 93 ARG A N 1
ATOM 734 C CA . ARG A 1 93 ? 1.662 -16.491 11.780 1.00 88.50 93 ARG A CA 1
ATOM 735 C C . ARG A 1 93 ? 2.438 -15.673 12.811 1.00 88.50 93 ARG A C 1
ATOM 737 O O . ARG A 1 93 ? 2.107 -15.690 13.990 1.00 88.50 93 ARG A O 1
ATOM 744 N N . ASN A 1 94 ? 3.455 -14.932 12.376 1.00 89.00 94 ASN A N 1
ATOM 745 C CA . ASN A 1 94 ? 4.249 -14.091 13.271 1.00 89.00 94 ASN A CA 1
ATOM 746 C C . ASN A 1 94 ? 3.467 -12.888 13.820 1.00 89.00 94 ASN A C 1
ATOM 748 O O . ASN A 1 94 ? 3.840 -12.352 14.863 1.00 89.00 94 ASN A O 1
ATOM 752 N N . LEU A 1 95 ? 2.395 -12.454 13.148 1.00 91.75 95 LEU A N 1
ATOM 753 C CA . LEU A 1 95 ? 1.524 -11.387 13.649 1.00 91.75 95 LEU A CA 1
ATOM 754 C C . LEU A 1 95 ? 0.651 -11.836 14.818 1.00 91.75 95 LEU A C 1
ATOM 756 O O . LEU A 1 95 ? 0.345 -11.007 15.666 1.00 91.75 95 LEU A O 1
ATOM 760 N N . ASP A 1 96 ? 0.315 -13.127 14.921 1.00 88.31 96 ASP A N 1
ATOM 761 C CA . ASP A 1 96 ? -0.431 -13.656 16.074 1.00 88.31 96 ASP A CA 1
ATOM 762 C C . ASP A 1 96 ? 0.360 -13.502 17.396 1.00 88.31 96 ASP A C 1
ATOM 764 O O . ASP A 1 96 ? -0.214 -13.593 18.478 1.00 88.31 96 ASP A O 1
ATOM 768 N N . LEU A 1 97 ? 1.675 -13.251 17.320 1.00 89.75 97 LEU A N 1
ATOM 769 C CA . LEU A 1 97 ? 2.565 -13.032 18.467 1.00 89.75 97 LEU A CA 1
ATOM 770 C C . LEU A 1 97 ? 2.773 -11.547 18.814 1.00 89.75 97 LEU A C 1
ATOM 772 O O . LEU A 1 97 ? 3.519 -11.245 19.745 1.00 89.75 97 LEU A O 1
ATOM 776 N N . GLN A 1 98 ? 2.186 -10.623 18.051 1.00 91.00 98 GLN A N 1
ATOM 777 C CA . GLN A 1 98 ? 2.380 -9.182 18.221 1.00 91.00 98 GLN A CA 1
ATOM 778 C C . GLN A 1 98 ? 1.142 -8.511 18.810 1.00 91.00 98 GLN A C 1
ATOM 780 O O . GLN A 1 98 ? 0.006 -8.866 18.506 1.00 91.00 98 GLN A O 1
ATOM 785 N N . GLU A 1 99 ? 1.375 -7.472 19.609 1.00 92.81 99 GLU A N 1
ATOM 786 C CA . GLU A 1 99 ? 0.308 -6.615 20.123 1.00 92.81 99 GLU A CA 1
ATOM 787 C C . GLU A 1 99 ? -0.384 -5.865 18.975 1.00 92.81 99 GLU A C 1
ATOM 789 O O . GLU A 1 99 ? 0.277 -5.293 18.100 1.00 92.81 99 GLU A O 1
ATOM 794 N N . LEU A 1 100 ? -1.718 -5.784 19.007 1.00 91.31 100 LEU A N 1
ATOM 795 C CA . LEU A 1 100 ? -2.507 -5.104 17.969 1.00 91.31 100 LEU A CA 1
ATOM 796 C C . LEU A 1 100 ? -2.092 -3.633 17.778 1.00 91.31 100 LEU A C 1
ATOM 798 O O . LEU A 1 100 ? -2.093 -3.126 16.650 1.00 91.31 100 LEU A O 1
ATOM 802 N N . ASP A 1 101 ? -1.674 -2.964 18.858 1.00 92.06 101 ASP A N 1
ATOM 803 C CA . ASP A 1 101 ? -1.128 -1.599 18.839 1.00 92.06 101 ASP A CA 1
ATOM 804 C C . ASP A 1 101 ? 0.154 -1.500 18.009 1.00 92.06 101 ASP A C 1
ATOM 806 O O . ASP A 1 101 ? 0.320 -0.564 17.224 1.00 92.06 101 ASP A O 1
ATOM 810 N N . GLN A 1 102 ? 1.053 -2.477 18.127 1.00 93.00 102 GLN A N 1
ATOM 811 C CA . GLN A 1 102 ? 2.299 -2.497 17.361 1.00 93.00 102 GLN A CA 1
ATOM 812 C C . GLN A 1 102 ? 2.026 -2.714 15.871 1.00 93.00 102 GLN A C 1
ATOM 814 O O . GLN A 1 102 ? 2.620 -2.031 15.030 1.00 93.00 102 GLN A O 1
ATOM 819 N N . ILE A 1 103 ? 1.091 -3.606 15.539 1.00 93.50 103 ILE A N 1
ATOM 820 C CA . ILE A 1 103 ? 0.702 -3.888 14.151 1.00 93.50 103 ILE A CA 1
ATOM 821 C C . ILE A 1 103 ? 0.055 -2.648 13.522 1.00 93.50 103 ILE A C 1
ATOM 823 O O . ILE A 1 103 ? 0.437 -2.230 12.427 1.00 93.50 103 ILE A O 1
ATOM 827 N N . PHE A 1 104 ? -0.882 -2.008 14.225 1.00 92.00 104 PHE A N 1
ATOM 828 C CA . PHE A 1 104 ? -1.556 -0.804 13.737 1.00 92.00 104 PHE A CA 1
ATOM 829 C C . PHE A 1 104 ? -0.597 0.386 13.583 1.00 92.00 104 PHE A C 1
ATOM 831 O O . PHE A 1 104 ? -0.625 1.074 12.560 1.00 92.00 104 PHE A O 1
ATOM 838 N N . ASN A 1 105 ? 0.310 0.600 14.539 1.00 92.06 105 ASN A N 1
ATOM 839 C CA . ASN A 1 105 ? 1.342 1.632 14.419 1.00 92.06 105 ASN A CA 1
ATOM 840 C C . ASN A 1 105 ? 2.290 1.355 13.244 1.00 92.06 105 ASN A C 1
ATOM 842 O O . ASN A 1 105 ? 2.646 2.270 12.501 1.00 92.06 105 ASN A O 1
ATOM 846 N N . SER A 1 106 ? 2.652 0.092 13.017 1.00 93.75 106 SER A N 1
ATOM 847 C CA . SER A 1 106 ? 3.467 -0.297 11.863 1.00 93.75 106 SER A CA 1
ATOM 848 C C . SER A 1 106 ? 2.742 -0.016 10.544 1.00 93.75 106 SER A C 1
ATOM 850 O O . SER A 1 106 ? 3.339 0.530 9.615 1.00 93.75 106 SER A O 1
ATOM 852 N N . LEU A 1 107 ? 1.443 -0.311 10.462 1.00 92.88 107 LEU A N 1
ATOM 853 C CA . LEU A 1 107 ? 0.606 0.027 9.310 1.00 92.88 107 LEU A CA 1
ATOM 854 C C . LEU A 1 107 ? 0.574 1.542 9.048 1.00 92.88 107 LEU A C 1
ATOM 856 O O . LEU A 1 107 ? 0.816 1.967 7.914 1.00 92.88 107 LEU A O 1
ATOM 860 N N . ARG A 1 108 ? 0.347 2.349 10.095 1.00 91.88 108 ARG A N 1
ATOM 861 C CA . ARG A 1 108 ? 0.367 3.822 10.030 1.00 91.88 108 ARG A CA 1
ATOM 862 C C . ARG A 1 108 ? 1.662 4.367 9.438 1.00 91.88 108 ARG A C 1
ATOM 864 O O . ARG A 1 108 ? 1.615 5.280 8.623 1.00 91.88 108 ARG A O 1
ATOM 871 N N . LEU A 1 109 ? 2.808 3.807 9.821 1.00 92.38 109 LEU A N 1
ATOM 872 C CA . LEU A 1 109 ? 4.119 4.278 9.365 1.00 92.38 109 LEU A CA 1
ATOM 873 C C . LEU A 1 109 ? 4.463 3.807 7.945 1.00 92.38 109 LEU A C 1
ATOM 875 O O . LEU A 1 109 ? 5.082 4.546 7.173 1.00 92.38 109 LEU A O 1
ATOM 879 N N . ARG A 1 110 ? 4.052 2.592 7.568 1.00 94.69 110 ARG A N 1
ATOM 880 C CA . ARG A 1 110 ? 4.415 2.000 6.270 1.00 94.69 110 ARG A CA 1
ATOM 881 C C . ARG A 1 110 ? 3.597 2.532 5.099 1.00 94.69 110 ARG A C 1
ATOM 883 O O . ARG A 1 110 ? 4.140 2.665 4.005 1.00 94.69 110 ARG A O 1
ATOM 890 N N . VAL A 1 111 ? 2.325 2.887 5.286 1.00 93.75 111 VAL A N 1
ATOM 891 C CA . VAL A 1 111 ? 1.502 3.436 4.187 1.00 93.75 111 VAL A CA 1
ATOM 892 C C . VAL A 1 111 ? 2.107 4.729 3.597 1.00 93.75 111 VAL A C 1
ATOM 894 O O . VAL A 1 111 ? 2.286 4.797 2.375 1.00 93.75 111 VAL A O 1
ATOM 897 N N . PRO A 1 112 ? 2.524 5.730 4.401 1.00 93.94 112 PRO A N 1
ATOM 898 C CA . PRO A 1 112 ? 3.286 6.879 3.911 1.00 93.94 112 PRO A CA 1
ATOM 899 C C . PRO A 1 112 ? 4.607 6.501 3.230 1.00 93.94 112 PRO A C 1
ATOM 901 O O . PRO A 1 112 ? 4.958 7.095 2.209 1.00 93.94 112 PRO A O 1
ATOM 904 N N . LEU A 1 113 ? 5.326 5.497 3.743 1.00 95.12 113 LEU A N 1
ATOM 905 C CA . LEU A 1 113 ? 6.572 5.021 3.137 1.00 95.12 113 LEU A CA 1
ATOM 906 C C . LEU A 1 113 ? 6.346 4.444 1.730 1.00 95.12 113 LEU A C 1
ATOM 908 O O . LEU A 1 113 ? 7.099 4.774 0.811 1.00 95.12 113 LEU A O 1
ATOM 912 N N . ILE A 1 114 ? 5.285 3.656 1.527 1.00 95.69 114 ILE A N 1
ATOM 913 C CA . ILE A 1 114 ? 4.882 3.154 0.203 1.00 95.69 114 ILE A CA 1
ATOM 914 C C . ILE A 1 114 ? 4.624 4.322 -0.749 1.00 95.69 114 ILE A C 1
ATOM 916 O O . ILE A 1 114 ? 5.150 4.329 -1.863 1.00 95.69 114 ILE A O 1
ATOM 920 N N . LYS A 1 115 ? 3.866 5.340 -0.316 1.00 96.44 115 LYS A N 1
ATOM 921 C CA . LYS A 1 115 ? 3.588 6.528 -1.139 1.00 96.44 115 LYS A CA 1
ATOM 922 C C . LYS A 1 115 ? 4.881 7.240 -1.543 1.00 96.44 115 LYS A C 1
ATOM 924 O O . LYS A 1 115 ? 5.028 7.623 -2.705 1.00 96.44 115 LYS A O 1
ATOM 929 N N . THR A 1 116 ? 5.824 7.395 -0.615 1.00 96.12 116 THR A N 1
ATOM 930 C CA . THR A 1 116 ? 7.138 7.996 -0.886 1.00 96.12 116 THR A CA 1
ATOM 931 C C . THR A 1 116 ? 7.913 7.188 -1.926 1.00 96.12 116 THR A C 1
ATOM 933 O O . THR A 1 116 ? 8.386 7.759 -2.908 1.00 96.12 116 THR A O 1
ATOM 936 N N . LYS A 1 117 ? 7.983 5.859 -1.775 1.00 96.44 117 LYS A N 1
ATOM 937 C CA . LYS A 1 117 ? 8.666 4.970 -2.731 1.00 96.44 117 LYS A CA 1
ATOM 938 C C . LYS A 1 117 ? 8.004 4.991 -4.116 1.00 96.44 117 LYS A C 1
ATOM 940 O O . LYS A 1 117 ? 8.708 5.107 -5.115 1.00 96.44 117 LYS A O 1
ATOM 945 N N . LEU A 1 118 ? 6.671 4.957 -4.191 1.00 96.88 118 LEU A N 1
ATOM 946 C CA . LEU A 1 118 ? 5.917 5.114 -5.444 1.00 96.88 118 LEU A CA 1
ATOM 947 C C . LEU A 1 118 ? 6.192 6.462 -6.116 1.00 96.88 118 LEU A C 1
ATOM 949 O O . LEU A 1 118 ? 6.380 6.519 -7.327 1.00 96.88 118 LEU A O 1
ATOM 953 N N . SER A 1 119 ? 6.236 7.546 -5.341 1.00 97.00 119 SER A N 1
ATOM 954 C CA . SER A 1 119 ? 6.482 8.891 -5.874 1.00 97.00 119 SER A CA 1
ATOM 955 C C . SER A 1 119 ? 7.902 9.020 -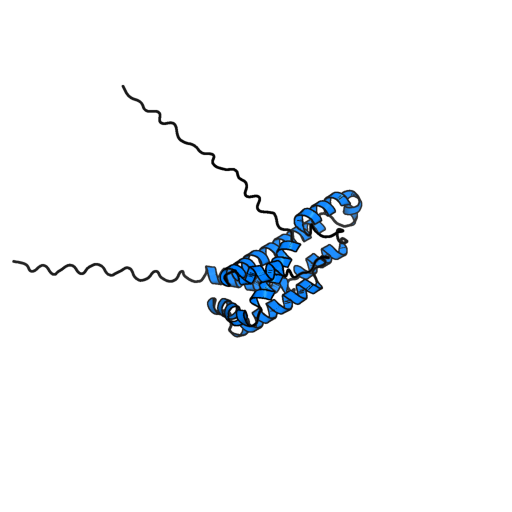6.423 1.00 97.00 119 SER A C 1
ATOM 957 O O . SER A 1 119 ? 8.084 9.532 -7.525 1.00 97.00 119 SER A O 1
ATOM 959 N N . ALA A 1 120 ? 8.894 8.497 -5.697 1.00 97.06 120 ALA A N 1
ATOM 960 C CA . ALA A 1 120 ? 10.278 8.440 -6.158 1.00 97.06 120 ALA A CA 1
ATOM 961 C C . ALA A 1 120 ? 10.411 7.600 -7.435 1.00 97.06 120 ALA A C 1
ATOM 963 O O . ALA A 1 120 ? 11.089 8.009 -8.376 1.00 97.06 120 ALA A O 1
ATOM 964 N N . PHE A 1 121 ? 9.712 6.466 -7.503 1.00 96.25 121 PHE A N 1
ATOM 965 C CA . PHE A 1 121 ? 9.714 5.632 -8.695 1.00 96.25 121 PHE A CA 1
ATOM 966 C C . PHE A 1 121 ? 9.065 6.332 -9.893 1.00 96.25 121 PHE A C 1
ATOM 968 O O . PHE A 1 121 ? 9.607 6.305 -10.994 1.00 96.25 121 PHE A O 1
ATOM 975 N N . ASN A 1 122 ? 7.935 7.007 -9.683 1.00 96.69 122 ASN A N 1
ATOM 976 C CA . ASN A 1 122 ? 7.270 7.778 -10.727 1.00 96.69 122 ASN A CA 1
ATOM 977 C C . ASN A 1 122 ? 8.156 8.919 -11.254 1.00 96.69 122 ASN A C 1
ATOM 979 O O . ASN A 1 122 ? 8.251 9.114 -12.462 1.00 96.69 122 ASN A O 1
ATOM 983 N N . ALA A 1 123 ? 8.847 9.635 -10.362 1.00 96.12 123 ALA A N 1
ATOM 984 C CA . ALA A 1 123 ? 9.823 10.653 -10.747 1.00 96.12 123 ALA A CA 1
ATOM 985 C C . ALA A 1 123 ? 10.969 10.048 -11.573 1.00 96.12 123 ALA A C 1
ATOM 987 O O . ALA A 1 123 ? 11.253 10.528 -12.666 1.00 96.12 123 ALA A O 1
ATOM 988 N N . PHE A 1 124 ? 11.537 8.926 -11.121 1.00 94.62 124 PHE A N 1
ATOM 989 C CA . PHE A 1 124 ? 12.575 8.207 -11.858 1.00 94.62 124 PHE A CA 1
ATOM 990 C C . PHE A 1 124 ? 12.123 7.801 -13.271 1.00 94.62 124 PHE A C 1
ATOM 992 O O . PHE A 1 124 ? 12.880 7.959 -14.227 1.00 94.62 124 PHE A O 1
ATOM 999 N N . LEU A 1 125 ? 10.887 7.317 -13.435 1.00 93.19 125 LEU A N 1
ATOM 1000 C CA . LEU A 1 125 ? 10.334 6.981 -14.753 1.00 93.19 125 LEU A CA 1
ATOM 1001 C C . LEU A 1 125 ? 10.167 8.216 -15.652 1.00 93.19 125 LEU A C 1
ATOM 1003 O O . LEU A 1 125 ? 10.380 8.111 -16.861 1.00 93.19 125 LEU A O 1
ATOM 1007 N N . ASN A 1 126 ? 9.797 9.368 -15.089 1.00 92.50 126 ASN A N 1
ATOM 1008 C CA . ASN A 1 126 ? 9.660 10.621 -15.838 1.00 92.50 126 ASN A CA 1
ATOM 1009 C C . ASN A 1 126 ? 11.014 11.173 -16.296 1.00 92.50 126 ASN A C 1
ATOM 1011 O O . ASN A 1 126 ? 11.122 11.644 -17.427 1.00 92.50 126 ASN A O 1
ATOM 1015 N N . ASP A 1 127 ? 12.042 11.055 -15.457 1.00 92.00 127 ASP A N 1
ATOM 1016 C CA . ASP A 1 127 ? 13.409 11.474 -15.784 1.00 92.00 127 ASP A CA 1
ATOM 1017 C C . ASP A 1 127 ? 14.080 10.542 -16.808 1.00 92.00 127 ASP A C 1
ATOM 1019 O O . ASP A 1 127 ? 15.047 10.924 -17.463 1.00 92.00 127 ASP A O 1
ATOM 1023 N N . ASN A 1 128 ? 13.561 9.317 -16.969 1.00 89.94 128 ASN A N 1
ATOM 1024 C CA . ASN A 1 128 ? 14.121 8.282 -17.841 1.00 89.94 128 ASN A CA 1
ATOM 1025 C C . ASN A 1 128 ? 13.048 7.707 -18.795 1.00 89.94 128 ASN A C 1
ATOM 1027 O O . ASN A 1 128 ? 12.664 6.538 -18.673 1.00 89.94 128 ASN A O 1
ATOM 1031 N N . PRO A 1 129 ? 12.531 8.502 -19.754 1.00 87.44 129 PRO A N 1
ATOM 1032 C CA . PRO A 1 129 ? 11.464 8.080 -20.659 1.00 87.44 129 PRO A CA 1
ATOM 1033 C C . PRO A 1 129 ? 11.900 6.947 -21.615 1.00 87.44 129 PRO A C 1
ATOM 1035 O O . PRO A 1 129 ? 13.092 6.765 -21.874 1.00 87.44 129 PRO A O 1
ATOM 1038 N N . PRO A 1 130 ? 10.952 6.207 -22.236 1.00 85.00 130 PRO A N 1
ATOM 1039 C CA . PRO A 1 130 ? 11.226 4.955 -22.957 1.00 85.00 130 PRO A CA 1
ATOM 1040 C C . PRO A 1 130 ? 12.316 5.036 -24.025 1.00 85.00 130 PRO A C 1
ATOM 1042 O O . PRO A 1 130 ? 13.100 4.107 -24.191 1.00 85.00 130 PRO A O 1
ATOM 1045 N N . HIS A 1 131 ? 12.364 6.148 -24.759 1.00 79.12 131 HIS A N 1
ATOM 1046 C CA . HIS A 1 131 ? 13.320 6.355 -25.842 1.00 79.12 131 HIS A CA 1
ATOM 1047 C C . HIS A 1 131 ? 14.751 6.594 -25.332 1.00 79.12 131 HIS A C 1
ATOM 1049 O O . HIS A 1 131 ? 15.703 6.310 -26.053 1.00 79.12 131 HIS A O 1
ATOM 1055 N N . MET A 1 132 ? 14.916 7.057 -24.088 1.00 72.38 132 MET A N 1
ATOM 1056 C CA . MET A 1 132 ? 16.221 7.196 -23.430 1.00 72.38 132 MET A CA 1
ATOM 1057 C C . MET A 1 132 ? 16.684 5.863 -22.819 1.00 72.38 132 MET A C 1
ATOM 1059 O O . MET A 1 132 ? 17.879 5.580 -22.769 1.00 72.38 132 MET A O 1
ATOM 1063 N N . LEU A 1 133 ? 15.743 4.982 -22.458 1.00 70.06 133 LEU A N 1
ATOM 1064 C CA . LEU A 1 133 ? 16.030 3.674 -21.857 1.00 70.06 133 LEU A CA 1
ATOM 1065 C C . LEU A 1 133 ? 16.690 2.664 -22.804 1.00 70.06 133 LEU A C 1
ATOM 1067 O O . LEU A 1 133 ? 17.363 1.749 -22.326 1.00 70.06 133 LEU A O 1
ATOM 1071 N N . ALA A 1 134 ? 16.549 2.818 -24.124 1.00 64.19 134 ALA A N 1
ATOM 1072 C CA . ALA A 1 134 ? 17.197 1.933 -25.098 1.00 64.19 134 ALA A CA 1
ATOM 1073 C C . ALA A 1 134 ? 18.733 1.908 -24.942 1.00 64.19 134 ALA A C 1
ATOM 1075 O O . ALA A 1 134 ? 19.349 0.861 -25.138 1.00 64.19 134 ALA A O 1
ATOM 1076 N N . ASN A 1 135 ? 19.326 3.020 -24.491 1.00 60.34 135 ASN A N 1
ATOM 1077 C CA . ASN A 1 135 ? 20.761 3.147 -24.215 1.00 60.34 135 ASN A CA 1
ATOM 1078 C C . ASN A 1 135 ? 21.112 2.962 -22.723 1.00 60.34 135 ASN A C 1
ATOM 1080 O O . ASN A 1 135 ? 22.286 2.883 -22.370 1.00 60.34 135 ASN A O 1
ATOM 1084 N N . GLU A 1 136 ? 20.109 2.862 -21.840 1.00 67.38 136 GLU A N 1
ATOM 1085 C CA . GLU A 1 136 ? 20.267 2.898 -20.377 1.00 67.38 136 GLU A CA 1
ATOM 1086 C C . GLU A 1 136 ? 19.620 1.709 -19.640 1.00 67.38 136 GLU A C 1
ATOM 1088 O O . GLU A 1 136 ? 19.421 1.746 -18.423 1.00 67.38 136 GLU A O 1
ATOM 1093 N N . LYS A 1 137 ? 19.333 0.608 -20.348 1.00 72.88 137 LYS A N 1
ATOM 1094 C CA . LYS A 1 137 ? 18.673 -0.604 -19.814 1.00 72.88 137 LYS A CA 1
ATOM 1095 C C . LYS A 1 137 ? 19.268 -1.111 -18.488 1.00 72.88 137 LYS A C 1
ATOM 1097 O O . LYS A 1 137 ? 18.535 -1.601 -17.626 1.00 72.88 137 LYS A O 1
ATOM 1102 N N . GLY A 1 138 ? 20.583 -0.961 -18.300 1.00 82.50 138 GLY A N 1
ATOM 1103 C CA . GLY A 1 138 ? 21.277 -1.312 -17.058 1.00 82.50 138 GLY A CA 1
ATOM 1104 C C . GLY A 1 138 ? 20.863 -0.461 -15.851 1.00 82.50 138 GLY A C 1
ATOM 1105 O O . GLY A 1 138 ? 20.641 -1.014 -14.776 1.00 82.50 138 GLY A O 1
ATOM 1106 N N . LYS A 1 139 ? 20.684 0.858 -16.023 1.00 84.94 139 LYS A N 1
ATOM 1107 C CA . LYS A 1 139 ? 20.280 1.777 -14.942 1.00 84.94 139 LYS A CA 1
ATOM 1108 C C . LYS A 1 139 ? 18.864 1.482 -14.456 1.00 84.94 139 LYS A C 1
ATOM 1110 O O . LYS A 1 139 ? 18.651 1.336 -13.257 1.00 84.94 139 LYS A O 1
ATOM 1115 N N . MET A 1 140 ? 17.920 1.321 -15.386 1.00 86.62 140 MET A N 1
ATOM 1116 C CA . MET A 1 140 ? 16.529 0.966 -15.072 1.00 86.62 140 MET A CA 1
ATOM 1117 C C . MET A 1 140 ? 16.450 -0.360 -14.315 1.00 86.62 140 MET A C 1
ATOM 1119 O O . MET A 1 140 ? 15.758 -0.464 -13.305 1.00 86.62 140 MET A O 1
ATOM 1123 N N . THR A 1 141 ? 17.186 -1.370 -14.788 1.00 89.50 141 THR A N 1
ATOM 1124 C CA . THR A 1 141 ? 17.205 -2.692 -14.151 1.00 89.50 141 THR A CA 1
ATOM 1125 C C . THR A 1 141 ? 17.785 -2.625 -12.748 1.00 89.50 141 THR A C 1
ATOM 1127 O O . THR A 1 141 ? 17.197 -3.184 -11.824 1.00 89.50 141 THR A O 1
ATOM 1130 N N . LYS A 1 142 ? 18.894 -1.900 -12.575 1.00 91.31 142 LYS A N 1
ATOM 1131 C CA . LYS A 1 142 ? 19.514 -1.682 -11.270 1.00 91.31 142 LYS A CA 1
ATOM 1132 C C . LYS A 1 142 ? 18.543 -1.000 -10.302 1.00 91.31 142 LYS A C 1
ATOM 1134 O O . LYS A 1 142 ? 18.249 -1.570 -9.257 1.00 91.31 142 LYS A O 1
ATOM 1139 N N . TYR A 1 143 ? 17.963 0.137 -10.695 1.00 92.69 143 TYR A N 1
ATOM 1140 C CA . TYR A 1 143 ? 17.001 0.873 -9.868 1.00 92.69 143 TYR A CA 1
ATOM 1141 C C . TYR A 1 143 ? 15.795 0.006 -9.488 1.00 92.69 143 TYR A C 1
ATOM 1143 O O . TYR A 1 143 ? 15.404 -0.061 -8.325 1.00 92.69 143 TYR A O 1
ATOM 1151 N N . TYR A 1 144 ? 15.214 -0.701 -10.463 1.00 92.50 144 TYR A N 1
ATOM 1152 C CA . TYR A 1 144 ? 14.069 -1.576 -10.224 1.00 92.50 144 TYR A CA 1
ATOM 1153 C C . TYR A 1 144 ? 14.391 -2.670 -9.199 1.00 92.50 144 TYR A C 1
ATOM 1155 O O . TYR A 1 144 ? 13.588 -2.946 -8.308 1.00 92.50 144 TYR A O 1
ATOM 1163 N N . LYS A 1 145 ? 15.572 -3.283 -9.299 1.00 92.19 145 LYS A N 1
ATOM 1164 C CA . LYS A 1 145 ? 16.000 -4.348 -8.387 1.00 92.19 145 LYS A CA 1
ATOM 1165 C C . LYS A 1 145 ? 16.299 -3.844 -6.983 1.00 92.19 145 LYS A C 1
ATOM 1167 O O . LYS A 1 145 ? 15.975 -4.538 -6.025 1.00 92.19 145 LYS A O 1
ATOM 1172 N N . GLU A 1 146 ? 16.893 -2.662 -6.876 1.00 93.88 146 GLU A N 1
ATOM 1173 C CA . GLU A 1 146 ? 17.269 -2.051 -5.599 1.00 93.88 146 GLU A CA 1
ATOM 1174 C C . GLU A 1 146 ? 16.064 -1.473 -4.851 1.00 93.88 146 GLU A C 1
ATOM 1176 O O . GLU A 1 146 ? 16.015 -1.548 -3.627 1.00 93.88 146 GLU A O 1
ATOM 1181 N N . HIS A 1 147 ? 15.074 -0.921 -5.558 1.00 94.75 147 HIS A N 1
ATOM 1182 C CA . HIS A 1 147 ? 14.015 -0.136 -4.918 1.00 94.75 147 HIS A CA 1
ATOM 1183 C C . HIS A 1 147 ? 12.606 -0.692 -5.093 1.00 94.75 147 HIS A C 1
ATOM 1185 O O . HIS A 1 147 ? 11.740 -0.380 -4.276 1.00 94.75 147 HIS A O 1
ATOM 1191 N N . ILE A 1 148 ? 12.344 -1.494 -6.128 1.00 94.31 148 ILE A N 1
ATOM 1192 C CA . ILE A 1 148 ? 10.979 -1.900 -6.492 1.00 94.31 148 ILE A CA 1
ATOM 1193 C C . ILE A 1 148 ? 10.720 -3.361 -6.159 1.00 94.31 148 ILE A C 1
ATOM 1195 O O . ILE A 1 148 ? 9.849 -3.640 -5.340 1.00 94.31 148 ILE A O 1
ATOM 1199 N N . CYS A 1 149 ? 11.463 -4.281 -6.774 1.00 93.12 149 CYS A N 1
ATOM 1200 C CA . CYS A 1 149 ? 11.326 -5.710 -6.511 1.00 93.12 149 CYS A CA 1
ATOM 1201 C C . CYS A 1 149 ? 12.601 -6.475 -6.896 1.00 93.12 149 CYS A C 1
ATOM 1203 O O . CYS A 1 149 ? 12.911 -6.687 -8.080 1.00 93.12 149 CYS A O 1
ATOM 1205 N N . LYS A 1 150 ? 13.327 -6.948 -5.877 1.00 90.25 150 LYS A N 1
ATOM 1206 C CA . LYS A 1 150 ? 14.527 -7.776 -6.049 1.00 90.25 150 LYS A CA 1
ATOM 1207 C C . LYS A 1 150 ? 14.191 -9.150 -6.637 1.00 90.25 150 LYS A C 1
ATOM 1209 O O . LYS A 1 150 ? 14.892 -9.611 -7.535 1.00 90.25 150 LYS A O 1
ATOM 1214 N N . GLU A 1 151 ? 13.087 -9.744 -6.192 1.00 87.50 151 GLU A N 1
ATOM 1215 C CA . GLU A 1 151 ? 12.692 -11.135 -6.465 1.00 87.50 151 GLU A CA 1
ATOM 1216 C C . GLU A 1 151 ? 12.172 -11.381 -7.889 1.00 87.50 151 GLU A C 1
ATOM 1218 O O . GLU A 1 151 ? 12.246 -12.500 -8.391 1.00 87.50 151 GLU A O 1
ATOM 1223 N N . ASP A 1 152 ? 11.672 -10.350 -8.576 1.00 87.50 152 ASP A N 1
ATOM 1224 C CA . ASP A 1 152 ? 11.072 -10.535 -9.900 1.00 87.50 152 ASP A CA 1
ATOM 1225 C C . ASP A 1 152 ? 12.088 -11.059 -10.939 1.00 87.50 152 ASP A C 1
ATOM 1227 O O . ASP A 1 152 ? 13.179 -10.526 -11.086 1.00 87.50 152 ASP A O 1
ATOM 1231 N N . GLY A 1 153 ? 11.745 -12.068 -11.742 1.00 84.19 153 GLY A N 1
ATOM 1232 C CA . GLY A 1 153 ? 12.698 -12.592 -12.742 1.00 84.19 153 GLY A CA 1
ATOM 1233 C C . GLY A 1 153 ? 13.114 -11.568 -13.813 1.00 84.19 153 GLY A C 1
ATOM 1234 O O . GLY A 1 153 ? 14.225 -11.620 -14.329 1.00 84.19 153 GLY A O 1
ATOM 1235 N N . GLU A 1 154 ? 12.231 -10.617 -14.130 1.00 85.75 154 GLU A N 1
ATOM 1236 C CA . GLU A 1 154 ? 12.436 -9.604 -15.169 1.00 85.75 154 GLU A CA 1
ATOM 1237 C C . GLU A 1 154 ? 11.771 -8.284 -14.768 1.00 85.75 154 GLU A C 1
ATOM 1239 O O . GLU A 1 154 ? 10.717 -8.279 -14.128 1.00 85.75 154 GLU A O 1
ATOM 1244 N N . VAL A 1 155 ? 12.383 -7.168 -15.170 1.00 87.44 155 VAL A N 1
AT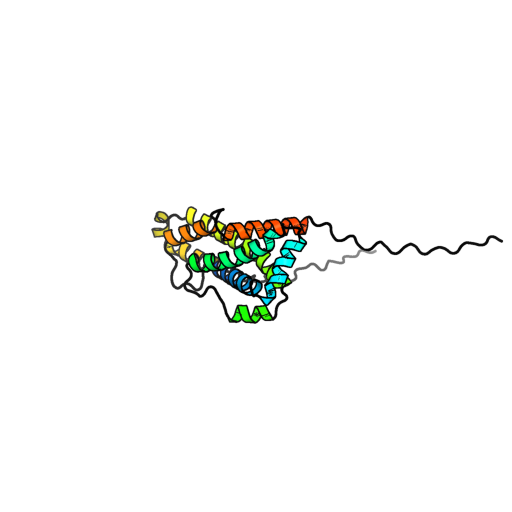OM 1245 C CA . VAL A 1 155 ? 11.813 -5.823 -15.007 1.00 87.44 155 VAL A CA 1
ATOM 1246 C C . VAL A 1 155 ? 10.587 -5.698 -15.906 1.00 87.44 155 VAL A C 1
ATOM 1248 O O . VAL A 1 155 ? 10.639 -6.078 -17.076 1.00 87.44 155 VAL A O 1
ATOM 1251 N N . LYS A 1 156 ? 9.486 -5.158 -15.374 1.00 89.94 156 LYS A N 1
ATOM 1252 C CA . LYS A 1 156 ? 8.272 -4.910 -16.166 1.00 89.94 156 LYS A CA 1
ATOM 1253 C C . LYS A 1 156 ? 8.548 -3.880 -17.258 1.00 89.94 156 LYS A C 1
ATOM 1255 O O . LYS A 1 156 ? 9.443 -3.048 -17.133 1.00 89.94 156 LYS A O 1
ATOM 1260 N N . ASP A 1 157 ? 7.762 -3.904 -18.327 1.00 89.44 157 ASP A N 1
ATOM 1261 C CA . ASP A 1 157 ? 7.875 -2.881 -19.360 1.00 89.44 157 ASP A CA 1
ATOM 1262 C C . ASP A 1 157 ? 7.490 -1.493 -18.813 1.00 89.44 157 ASP A C 1
ATOM 1264 O O . ASP A 1 157 ? 6.725 -1.358 -17.852 1.00 89.44 157 ASP A O 1
ATOM 1268 N N . TYR A 1 158 ? 8.024 -0.443 -19.440 1.00 90.44 158 TYR A N 1
ATOM 1269 C CA . TYR A 1 158 ? 7.832 0.936 -18.987 1.00 90.44 158 TYR A CA 1
ATOM 1270 C C . TYR A 1 158 ? 6.357 1.326 -18.857 1.00 90.44 158 TYR A C 1
ATOM 1272 O O . TYR A 1 158 ? 5.975 1.979 -17.888 1.00 90.44 158 TYR A O 1
ATOM 1280 N N . LYS A 1 159 ? 5.510 0.908 -19.806 1.00 92.56 159 LYS A N 1
ATOM 1281 C CA . LYS A 1 159 ? 4.087 1.263 -19.804 1.00 92.56 159 LYS A CA 1
ATOM 1282 C C . LYS A 1 159 ? 3.379 0.632 -18.609 1.00 92.56 159 LYS A C 1
ATOM 1284 O O . LYS A 1 159 ? 2.587 1.309 -17.953 1.00 92.56 159 LYS A O 1
ATOM 1289 N N . THR A 1 160 ? 3.693 -0.621 -18.296 1.00 92.75 160 THR A N 1
ATOM 1290 C CA . THR A 1 160 ? 3.203 -1.295 -17.089 1.00 92.75 160 THR A CA 1
ATOM 1291 C C . THR A 1 160 ? 3.666 -0.584 -15.817 1.00 92.75 160 THR A C 1
ATOM 1293 O O . THR A 1 160 ? 2.848 -0.356 -14.930 1.00 92.75 160 THR A O 1
ATOM 1296 N N . MET A 1 161 ? 4.934 -0.168 -15.730 1.00 93.56 161 MET A N 1
ATOM 1297 C CA . MET A 1 161 ? 5.465 0.531 -14.548 1.00 93.56 161 MET A CA 1
ATOM 1298 C C . MET A 1 161 ? 4.837 1.915 -14.341 1.00 93.56 161 MET A C 1
ATOM 1300 O O . MET A 1 161 ? 4.428 2.237 -13.228 1.00 93.56 161 MET A O 1
ATOM 1304 N N . VAL A 1 162 ? 4.678 2.706 -15.407 1.00 94.38 162 VAL A N 1
ATOM 1305 C CA . VAL A 1 162 ? 3.982 4.003 -15.340 1.00 94.38 162 VAL A CA 1
ATOM 1306 C C . VAL A 1 162 ? 2.524 3.816 -14.939 1.00 94.38 162 VAL A C 1
ATOM 1308 O O . VAL A 1 162 ? 2.026 4.524 -14.065 1.00 94.38 162 VAL A O 1
ATOM 1311 N N . LYS A 1 163 ? 1.831 2.839 -15.536 1.00 95.62 163 LYS A N 1
ATOM 1312 C CA . LYS A 1 163 ? 0.447 2.529 -15.166 1.00 95.62 163 LYS A CA 1
ATOM 1313 C C . LYS A 1 163 ? 0.339 2.120 -13.698 1.00 95.62 163 LYS A C 1
ATOM 1315 O O . LYS A 1 163 ? -0.584 2.564 -13.028 1.00 95.62 163 LYS A O 1
ATOM 1320 N N . PHE A 1 164 ? 1.272 1.312 -13.203 1.00 95.31 164 PHE A N 1
ATOM 1321 C CA . PHE A 1 164 ? 1.335 0.923 -11.798 1.00 95.31 164 PHE A CA 1
ATOM 1322 C C . PHE A 1 164 ? 1.473 2.144 -10.877 1.00 95.31 164 PHE A C 1
ATOM 1324 O O . PHE A 1 164 ? 0.659 2.302 -9.973 1.00 95.31 164 PHE A O 1
ATOM 1331 N N . CYS A 1 165 ? 2.410 3.060 -11.142 1.00 96.44 165 CYS A N 1
ATOM 1332 C CA . CYS A 1 165 ? 2.527 4.301 -10.367 1.00 96.44 165 CYS A CA 1
ATOM 1333 C C . CYS A 1 165 ? 1.239 5.132 -10.408 1.00 96.44 165 CYS A C 1
ATOM 1335 O O . CYS A 1 165 ? 0.750 5.558 -9.363 1.00 96.44 165 CYS A O 1
ATOM 1337 N N . ASN A 1 166 ? 0.669 5.329 -11.598 1.00 96.12 166 ASN A N 1
ATOM 1338 C CA . ASN A 1 166 ? -0.534 6.140 -11.781 1.00 96.12 166 ASN A CA 1
ATOM 1339 C C . ASN A 1 166 ? -1.756 5.543 -11.081 1.00 96.12 166 ASN A C 1
ATOM 1341 O O . ASN A 1 166 ? -2.492 6.280 -10.435 1.00 96.12 166 ASN A O 1
ATOM 1345 N N . ASP A 1 167 ? -1.956 4.225 -11.170 1.00 95.69 167 ASP A N 1
ATOM 1346 C CA . ASP A 1 167 ? -3.085 3.551 -10.528 1.00 95.69 167 ASP A CA 1
ATOM 1347 C C . ASP A 1 167 ? -3.075 3.811 -9.010 1.00 95.69 167 ASP A C 1
ATOM 1349 O O . ASP A 1 167 ? -4.123 4.098 -8.434 1.00 95.69 167 ASP A O 1
ATOM 1353 N N . PHE A 1 168 ? -1.904 3.765 -8.364 1.00 95.00 168 PHE A N 1
ATOM 1354 C CA . PHE A 1 168 ? -1.784 3.994 -6.921 1.00 95.00 168 PHE A CA 1
ATOM 1355 C C . PHE A 1 168 ? -1.765 5.472 -6.531 1.00 95.00 168 PHE A C 1
ATOM 1357 O O . PHE A 1 168 ? -2.366 5.816 -5.518 1.00 95.00 168 PHE A O 1
ATOM 1364 N N . LEU A 1 169 ? -1.088 6.337 -7.288 1.00 96.31 169 LEU A N 1
ATOM 1365 C CA . LEU A 1 169 ? -0.938 7.762 -6.962 1.00 96.31 169 LEU A CA 1
ATOM 1366 C C . LEU A 1 169 ? -2.148 8.616 -7.372 1.00 96.31 169 LEU A C 1
ATOM 1368 O O . LEU A 1 169 ? -2.216 9.785 -6.987 1.00 96.31 169 LEU A O 1
ATOM 1372 N N . ASP A 1 170 ? -3.105 8.058 -8.116 1.00 95.50 170 ASP A N 1
ATOM 1373 C CA . ASP A 1 170 ? -4.384 8.713 -8.384 1.00 95.50 170 ASP A CA 1
ATOM 1374 C C . ASP A 1 170 ? -5.088 9.065 -7.063 1.00 95.50 170 ASP A C 1
ATOM 1376 O O . ASP A 1 170 ? -5.256 8.227 -6.178 1.00 95.50 170 ASP A O 1
ATOM 1380 N N . SER A 1 171 ? -5.518 10.320 -6.918 1.00 90.19 171 SER A N 1
ATOM 1381 C CA . SER A 1 171 ? -6.105 10.823 -5.670 1.00 90.19 171 SER A CA 1
ATOM 1382 C C . SER A 1 171 ? -7.428 10.153 -5.293 1.00 90.19 171 SER A C 1
ATOM 1384 O O . SER A 1 171 ? -7.845 10.226 -4.136 1.00 90.19 171 SER A O 1
ATOM 1386 N N . LYS A 1 172 ? -8.095 9.494 -6.245 1.00 89.62 172 LYS A N 1
ATOM 1387 C CA . LYS A 1 172 ? -9.322 8.723 -6.035 1.00 89.62 172 LYS A CA 1
ATOM 1388 C C . LYS A 1 172 ? -9.041 7.244 -5.778 1.00 89.62 172 LYS A C 1
ATOM 1390 O O . LYS A 1 172 ? -10.005 6.536 -5.456 1.00 89.62 172 LYS A O 1
ATOM 1395 N N . SER A 1 173 ? -7.792 6.784 -5.899 1.00 90.62 173 SER A N 1
ATOM 1396 C CA . SER A 1 173 ? -7.409 5.392 -5.658 1.00 90.62 173 SER A CA 1
ATOM 1397 C C . SER A 1 173 ? -7.713 4.980 -4.209 1.00 90.62 173 SER A C 1
ATOM 1399 O O . SER A 1 173 ? -7.602 5.805 -3.295 1.00 90.62 173 SER A O 1
ATOM 1401 N N . PRO A 1 174 ? -8.077 3.710 -3.953 1.00 89.44 174 PRO A N 1
ATOM 1402 C CA . PRO A 1 174 ? -8.228 3.200 -2.590 1.00 89.44 174 PRO A CA 1
ATOM 1403 C C . PRO A 1 174 ? -6.974 3.419 -1.731 1.00 89.44 174 PRO A C 1
ATOM 1405 O O . PRO A 1 174 ? -7.084 3.768 -0.559 1.00 89.44 174 PRO A O 1
ATOM 1408 N N . PHE A 1 175 ? -5.783 3.301 -2.331 1.00 91.75 175 PHE A N 1
ATOM 1409 C CA . PHE A 1 175 ? -4.514 3.555 -1.648 1.00 91.75 175 PHE A CA 1
ATOM 1410 C C . PHE A 1 175 ? -4.351 5.013 -1.190 1.00 91.75 175 PHE A C 1
ATOM 1412 O O . PHE A 1 175 ? -3.915 5.270 -0.069 1.00 91.75 175 PHE A O 1
ATOM 1419 N N . MET A 1 176 ? -4.729 5.993 -2.010 1.00 92.19 176 MET A N 1
ATOM 1420 C CA . MET A 1 176 ? -4.638 7.396 -1.596 1.00 92.19 176 MET A CA 1
ATOM 1421 C C . MET A 1 176 ? -5.688 7.777 -0.551 1.00 92.19 176 MET A C 1
ATOM 1423 O O . MET A 1 176 ? -5.427 8.671 0.256 1.00 92.19 176 MET A O 1
ATOM 1427 N N . ARG A 1 177 ? -6.835 7.084 -0.515 1.00 86.38 177 ARG A N 1
ATOM 1428 C CA . ARG A 1 177 ? -7.852 7.262 0.535 1.00 86.38 177 ARG A CA 1
ATOM 1429 C C . ARG A 1 177 ? -7.330 6.817 1.897 1.00 86.38 177 ARG A C 1
ATOM 1431 O O . ARG A 1 177 ? -7.264 7.648 2.792 1.00 86.38 177 ARG A O 1
ATOM 1438 N N . ILE A 1 178 ? -6.824 5.585 2.018 1.00 85.25 178 ILE A N 1
ATOM 1439 C CA . ILE A 1 178 ? -6.241 5.107 3.286 1.00 85.25 178 ILE A CA 1
ATOM 1440 C C . ILE A 1 178 ? -5.064 5.975 3.740 1.00 85.25 178 ILE A C 1
ATOM 1442 O O . ILE A 1 178 ? -4.906 6.236 4.927 1.00 85.25 178 ILE A O 1
ATOM 1446 N N . TYR A 1 179 ? -4.239 6.454 2.803 1.00 90.62 179 TYR A N 1
ATOM 1447 C CA . TYR A 1 179 ? -3.130 7.338 3.131 1.00 90.62 179 TYR A CA 1
ATOM 1448 C C . TYR A 1 179 ? -3.647 8.630 3.767 1.00 90.62 179 TYR A C 1
ATOM 1450 O O . TYR A 1 179 ? -3.081 9.093 4.755 1.00 90.62 179 TYR A O 1
ATOM 1458 N N . LYS A 1 180 ? -4.724 9.203 3.217 1.00 87.56 180 LYS A N 1
ATOM 1459 C CA . LYS A 1 180 ? -5.362 10.393 3.774 1.00 87.56 180 LYS A CA 1
ATOM 1460 C C . LYS A 1 180 ? -5.946 10.105 5.157 1.00 87.56 180 LYS A C 1
ATOM 1462 O O . LYS A 1 180 ? -5.666 10.875 6.069 1.00 87.56 180 LYS A O 1
ATOM 1467 N N . ASP A 1 181 ? -6.682 9.009 5.312 1.00 82.81 181 ASP A N 1
ATOM 1468 C CA . ASP A 1 181 ? -7.361 8.658 6.565 1.00 82.81 181 ASP A CA 1
ATOM 1469 C C . ASP A 1 181 ? -6.354 8.393 7.695 1.00 82.81 181 ASP A C 1
ATOM 1471 O O . ASP A 1 181 ? -6.497 8.916 8.799 1.00 82.81 181 ASP A O 1
ATOM 1475 N N . LEU A 1 182 ? -5.278 7.650 7.413 1.00 86.81 182 LEU A N 1
ATOM 1476 C CA . LEU A 1 182 ? -4.197 7.420 8.376 1.00 86.81 182 LEU A CA 1
ATOM 1477 C C . LEU A 1 182 ? -3.437 8.714 8.687 1.00 86.81 182 LEU A C 1
ATOM 1479 O O . LEU A 1 182 ? -3.111 8.969 9.839 1.00 86.81 182 LEU A O 1
ATOM 1483 N N . ASN A 1 183 ? -3.194 9.574 7.698 1.00 86.94 183 ASN A N 1
ATOM 1484 C CA . ASN A 1 183 ? -2.547 10.861 7.948 1.00 86.94 183 ASN A CA 1
ATOM 1485 C C . ASN A 1 183 ? -3.432 11.803 8.786 1.00 86.94 183 ASN A C 1
ATOM 1487 O O . ASN A 1 183 ? -2.928 12.532 9.635 1.00 86.94 183 ASN A O 1
ATOM 1491 N N . GLU A 1 184 ? -4.746 11.799 8.571 1.00 85.44 184 GLU A N 1
ATOM 1492 C CA . GLU A 1 184 ? -5.700 12.542 9.397 1.00 85.44 184 GLU A CA 1
ATOM 1493 C C . GLU A 1 184 ? -5.734 12.001 10.830 1.00 85.44 184 GLU A C 1
ATOM 1495 O O . GLU A 1 184 ? -5.658 12.783 11.780 1.00 85.44 184 GLU A O 1
ATOM 1500 N N . TYR A 1 185 ? -5.735 10.675 10.992 1.00 84.69 185 TYR A N 1
ATOM 1501 C CA . TYR A 1 185 ? -5.588 10.022 12.291 1.00 84.69 185 TYR A CA 1
ATOM 1502 C C . TYR A 1 185 ? -4.322 10.490 13.028 1.00 84.69 185 TYR A C 1
ATOM 1504 O O . TYR A 1 185 ? -4.401 10.907 14.184 1.00 84.69 185 TYR A O 1
ATOM 1512 N N . ASP A 1 186 ? -3.163 10.494 12.363 1.00 86.69 186 ASP A N 1
ATOM 1513 C CA . ASP A 1 186 ? -1.892 10.974 12.920 1.00 86.69 186 ASP A CA 1
ATOM 1514 C C . ASP A 1 186 ? -1.976 12.420 13.419 1.00 86.69 186 ASP A C 1
ATOM 1516 O O . ASP A 1 186 ? -1.509 12.731 14.519 1.00 86.69 186 ASP A O 1
ATOM 1520 N N . GLU A 1 187 ? -2.577 13.305 12.628 1.00 88.00 187 GLU A N 1
ATOM 1521 C CA . GLU A 1 187 ? -2.739 14.714 12.984 1.00 88.00 187 GLU A CA 1
ATOM 1522 C C . GLU A 1 187 ? -3.698 14.911 14.162 1.00 88.00 187 GLU A C 1
ATOM 1524 O O . GLU A 1 187 ? -3.453 15.762 15.020 1.00 88.00 187 GLU A O 1
ATOM 1529 N N . LEU A 1 188 ? -4.762 14.112 14.254 1.00 85.25 188 LEU A N 1
ATOM 1530 C CA . LEU A 1 188 ? -5.685 14.139 15.390 1.00 85.25 188 LEU A CA 1
ATOM 1531 C C . LEU A 1 188 ? -5.028 13.616 16.671 1.00 85.25 188 LEU A C 1
ATOM 1533 O O . LEU A 1 188 ? -5.186 14.232 17.726 1.00 85.25 188 LEU A O 1
ATOM 1537 N N . VAL A 1 189 ? -4.239 12.540 16.587 1.00 85.31 189 VAL A N 1
ATOM 1538 C CA . VAL A 1 189 ? -3.476 12.015 17.733 1.00 85.31 189 VAL A CA 1
ATOM 1539 C C . VAL A 1 189 ? -2.507 13.067 18.274 1.00 85.31 189 VAL A C 1
ATOM 1541 O O . VAL A 1 189 ? -2.456 13.271 19.483 1.00 85.31 189 VAL A O 1
ATOM 1544 N N . LYS A 1 190 ? -1.788 13.789 17.404 1.00 85.38 190 LYS A N 1
ATOM 1545 C CA . LYS A 1 190 ? -0.864 14.865 17.818 1.00 85.38 190 LYS A CA 1
ATOM 1546 C C . LYS A 1 190 ? -1.571 16.057 18.470 1.00 85.38 190 LYS A C 1
ATOM 1548 O O . LYS A 1 190 ? -0.973 16.740 19.295 1.00 85.38 190 LYS A O 1
ATOM 1553 N N . LYS A 1 191 ? -2.815 16.341 18.071 1.00 82.25 191 LYS A N 1
ATOM 1554 C CA . LYS A 1 191 ? -3.615 17.465 18.588 1.00 82.25 191 LYS A CA 1
ATOM 1555 C C . LYS A 1 191 ? -4.328 17.152 19.898 1.00 82.25 191 LYS A C 1
ATOM 1557 O O . LYS A 1 191 ? -4.783 18.083 20.563 1.00 82.25 191 LYS A O 1
ATOM 1562 N N . LYS A 1 192 ? -4.464 15.876 20.262 1.00 73.38 192 LYS A N 1
ATOM 1563 C CA . LYS A 1 192 ? -5.093 15.483 21.521 1.00 73.38 192 LYS A CA 1
ATOM 1564 C C . LYS A 1 192 ? -4.212 16.011 22.665 1.00 73.38 192 LYS A C 1
ATOM 1566 O O . LYS A 1 192 ? -3.027 15.676 22.695 1.00 73.38 192 LYS A O 1
ATOM 1571 N N . PRO A 1 193 ? -4.730 16.868 23.566 1.00 60.12 193 PRO A N 1
ATOM 1572 C CA . PRO A 1 193 ? -3.939 17.342 24.692 1.00 60.12 193 PRO A CA 1
ATOM 1573 C C . PRO A 1 193 ? -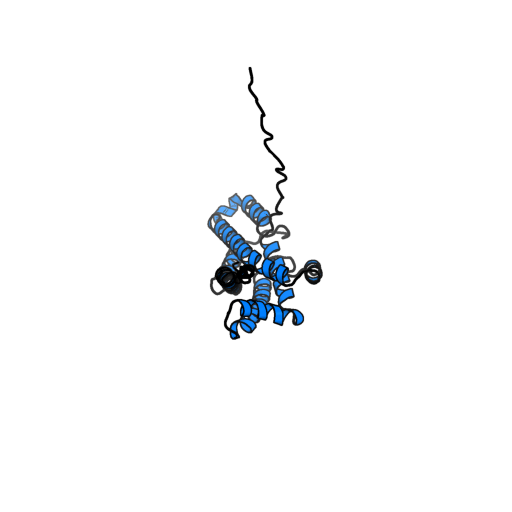3.443 16.125 25.475 1.00 60.12 193 PRO A C 1
ATOM 1575 O O . PRO A 1 193 ? -4.216 15.192 25.715 1.00 60.12 193 PRO A O 1
ATOM 1578 N N . ALA A 1 194 ? -2.150 16.115 25.819 1.00 61.03 194 ALA A N 1
ATOM 1579 C CA . ALA A 1 194 ? -1.604 15.115 26.725 1.00 61.03 194 ALA A CA 1
ATOM 1580 C C . ALA A 1 194 ? -2.516 15.079 27.951 1.00 61.03 194 ALA A C 1
ATOM 1582 O O . ALA A 1 194 ? -2.826 16.131 28.510 1.00 61.03 194 ALA A O 1
ATOM 1583 N N . GLN A 1 195 ? -3.010 13.887 28.284 1.00 53.50 195 GLN A N 1
ATOM 1584 C CA . GLN A 1 195 ? -3.889 13.663 29.422 1.00 53.50 195 GLN A CA 1
ATOM 1585 C C . GLN A 1 195 ? -3.317 14.437 30.616 1.00 53.50 195 GLN A C 1
ATOM 1587 O O . GLN A 1 195 ? -2.142 14.250 30.935 1.00 53.50 195 GLN A O 1
ATOM 1592 N N . GLU A 1 196 ? -4.097 15.374 31.173 1.00 46.81 196 GLU A N 1
ATOM 1593 C CA . GLU A 1 196 ? -3.646 16.225 32.275 1.00 46.81 196 GLU A CA 1
ATOM 1594 C C . GLU A 1 196 ? -2.993 15.333 33.328 1.00 46.81 196 GLU A C 1
ATOM 1596 O O . GLU A 1 196 ? -3.608 14.373 33.805 1.00 46.81 196 GLU A O 1
ATOM 1601 N N . SER A 1 197 ? -1.720 15.603 33.634 1.00 49.56 197 SER A N 1
ATOM 1602 C CA . SER A 1 197 ? -1.027 14.932 34.727 1.00 49.56 197 SER A CA 1
ATOM 1603 C C . SER A 1 197 ? -1.941 14.961 35.953 1.00 49.56 197 SER A C 1
ATOM 1605 O O . SER A 1 197 ? -2.537 16.012 36.216 1.00 49.56 197 SER A O 1
ATOM 1607 N N . PRO A 1 198 ? -2.078 13.850 36.701 1.00 56.56 198 PRO A N 1
ATOM 1608 C CA . PRO A 1 198 ? -2.912 13.837 37.893 1.00 56.56 198 PRO A CA 1
ATOM 1609 C C . PRO A 1 198 ? -2.542 15.033 38.781 1.00 56.56 198 PRO A C 1
ATOM 1611 O O . PRO A 1 198 ? -1.351 15.361 38.874 1.00 56.56 198 PRO A O 1
ATOM 1614 N N . PRO A 1 199 ? -3.534 15.717 39.384 1.00 61.31 199 PRO A N 1
ATOM 1615 C CA . PRO A 1 199 ? -3.283 16.915 40.170 1.00 61.31 199 PRO A CA 1
ATOM 1616 C C . PRO A 1 199 ? -2.186 16.620 41.190 1.00 61.31 199 PRO A C 1
ATOM 1618 O O . PRO A 1 199 ? -2.213 15.583 41.858 1.00 61.31 199 PRO A O 1
ATOM 1621 N N . ALA A 1 200 ? -1.194 17.512 41.260 1.00 67.25 200 ALA A N 1
ATOM 1622 C CA . ALA A 1 200 ? -0.097 17.377 42.204 1.00 67.25 200 ALA A CA 1
ATOM 1623 C C . ALA A 1 200 ? -0.673 17.133 43.613 1.00 67.25 200 ALA A C 1
ATOM 1625 O O . ALA A 1 200 ? -1.644 17.802 43.984 1.00 67.25 200 ALA A O 1
ATOM 1626 N N . PRO A 1 201 ? -0.125 16.178 44.388 1.00 61.66 201 PRO A N 1
ATOM 1627 C CA . PRO A 1 201 ? -0.628 15.898 45.723 1.00 61.66 201 PRO A CA 1
ATOM 1628 C C . PRO A 1 201 ? -0.627 17.187 46.548 1.00 61.66 201 PRO A C 1
ATOM 1630 O O . PRO A 1 201 ? 0.355 17.934 46.547 1.00 61.66 201 PRO A O 1
ATOM 1633 N N . SER A 1 202 ? -1.753 17.455 47.213 1.00 66.69 202 SER A N 1
ATOM 1634 C CA . SER A 1 202 ? -1.949 18.656 48.022 1.00 66.69 202 SER A CA 1
ATOM 1635 C C . SER A 1 202 ? -0.785 18.855 49.003 1.00 66.69 202 SER A C 1
ATOM 1637 O O . SER A 1 202 ? -0.318 17.873 49.591 1.00 66.69 202 SER A O 1
ATOM 1639 N N . PRO A 1 203 ? -0.326 20.102 49.228 1.00 70.69 203 PRO A N 1
ATOM 1640 C CA . PRO A 1 203 ? 0.711 20.379 50.212 1.00 70.69 203 PRO A CA 1
ATOM 1641 C C . PRO A 1 203 ? 0.304 19.835 51.591 1.00 70.69 203 PRO A C 1
ATOM 1643 O O . PRO A 1 203 ? -0.874 19.942 51.949 1.00 70.69 203 PRO A O 1
ATOM 1646 N N . PRO A 1 204 ? 1.241 19.290 52.389 1.00 68.75 204 PRO A N 1
ATOM 1647 C CA . PRO A 1 204 ? 0.942 18.848 53.745 1.00 68.75 204 PRO A CA 1
ATOM 1648 C C . PRO A 1 204 ? 0.307 19.988 54.546 1.00 68.75 204 PRO A C 1
ATOM 1650 O O . PRO A 1 204 ? 0.873 21.082 54.627 1.00 68.75 204 PRO A O 1
ATOM 1653 N N . GLN A 1 205 ? -0.860 19.742 55.149 1.00 67.12 205 GLN A N 1
ATOM 1654 C CA . GLN A 1 205 ? -1.442 20.679 56.108 1.00 67.12 205 GLN A CA 1
ATOM 1655 C C . GLN A 1 205 ? -0.463 20.846 57.274 1.00 67.12 205 GLN A C 1
ATOM 1657 O O . GLN A 1 205 ? -0.170 19.898 58.002 1.00 67.12 205 GLN A O 1
ATOM 1662 N N . ARG A 1 206 ? 0.070 22.062 57.428 1.00 60.31 206 ARG A N 1
ATOM 1663 C CA . ARG A 1 206 ? 0.913 22.430 58.565 1.00 60.31 206 ARG A CA 1
ATOM 1664 C C . ARG A 1 206 ? 0.044 22.375 59.836 1.00 60.31 206 ARG A C 1
ATOM 1666 O O . ARG A 1 206 ? -1.044 22.954 59.814 1.00 60.31 206 ARG A O 1
ATOM 1673 N N . PRO A 1 207 ? 0.474 21.699 60.917 1.00 57.19 207 PRO A N 1
ATOM 1674 C CA . PRO A 1 207 ? -0.254 21.721 62.182 1.00 57.19 207 PRO A CA 1
ATOM 1675 C C . PRO A 1 207 ? -0.421 23.163 62.667 1.00 57.19 207 PRO A C 1
ATOM 1677 O O . PRO A 1 207 ? 0.508 23.963 62.550 1.00 57.19 207 PRO A O 1
ATOM 1680 N N . ALA A 1 208 ? -1.603 23.491 63.188 1.00 59.69 208 ALA A N 1
ATOM 1681 C CA . ALA A 1 208 ? -1.856 24.786 63.800 1.00 59.69 208 ALA A CA 1
ATOM 1682 C C . ALA A 1 208 ? -0.935 24.965 65.019 1.00 59.69 208 ALA A C 1
ATOM 1684 O O . ALA A 1 208 ? -0.977 24.164 65.952 1.00 59.69 208 ALA A O 1
ATOM 1685 N N . GLU A 1 209 ? -0.102 26.006 64.998 1.00 52.84 209 GLU A N 1
ATOM 1686 C CA . GLU A 1 209 ? 0.646 26.450 66.172 1.00 52.84 209 GLU A CA 1
ATOM 1687 C C . GLU A 1 209 ? -0.347 26.971 67.217 1.00 52.84 209 GLU A C 1
ATOM 1689 O O . GLU A 1 209 ? -0.998 27.998 67.029 1.00 52.84 209 GLU A O 1
ATOM 1694 N N . THR A 1 210 ? -0.473 26.262 68.334 1.00 53.31 210 THR A N 1
ATOM 1695 C CA . THR A 1 210 ? -1.003 26.836 69.572 1.00 53.31 210 THR A CA 1
ATOM 1696 C C . THR A 1 210 ? 0.051 27.776 70.154 1.00 53.31 210 THR A C 1
ATOM 1698 O O . THR A 1 210 ? 1.129 27.321 70.539 1.00 53.31 210 THR A O 1
ATOM 1701 N N . GLN A 1 211 ? -0.249 29.078 70.189 1.00 53.88 211 GLN A N 1
ATOM 1702 C CA . GLN A 1 211 ? 0.568 30.077 70.885 1.00 53.88 211 GLN A CA 1
ATOM 1703 C C . GLN A 1 211 ? 0.540 29.866 72.415 1.00 53.88 211 GLN A C 1
ATOM 1705 O O . GLN A 1 211 ? -0.485 29.410 72.928 1.00 53.88 211 GLN A O 1
ATOM 1710 N N . PRO A 1 212 ? 1.641 30.198 73.119 1.00 58.12 212 PRO A N 1
ATOM 1711 C CA . PRO A 1 212 ? 1.754 30.114 74.577 1.00 58.12 212 PRO A CA 1
ATOM 1712 C C . PRO A 1 212 ? 0.957 31.191 75.323 1.00 58.12 212 PRO A C 1
ATOM 1714 O O . PRO A 1 212 ? 0.751 32.290 74.755 1.00 58.12 212 PRO A O 1
#

Sequence (212 aa):
TACCCASLLSVSASEESQDTLSTTLHDEMKQVANYIKFLTKQENREYLEGKFKEVNLPSDSSPDALNAFVYILDFFRDKVPFKTSLFDDDLLRNLDLQELDQIFNSLRLRVPLIKTKLSAFNAFLNDNPPHMLANEKGKMTKYYKEHICKEDGEVKDYKTMVKFCNDFLDSKSPFMRIYKDLNEYDELVKKKPAQESPPAPSPPQRPAETQP

Radius of gyration: 25.87 Å; chains: 1; bounding box: 74×47×100 Å

pLDDT: mean 79.31, std 17.85, range [34.03, 97.06]

Foldseek 3Di:
DDDDDDDDDDDDDDPPPPPPVQDALLRLQLLLLLLLVLCLPPVNLVVQLVLCVVLPDPNVVSVVVSVLSVVVNVVCVVLVPAPDDSYDPVSNVVCVVDDNVVSVVSSLVSLVVSLVLLVVLLVVCVVQDPVNCVVVVVVQFVCCCRHHNVPGPDDDDSVSSNSSSCQQPPCPHSSVVVNVVSVVSVVSVVPPPDDPDPPDPDDPDDDDDDDD

Organism: Babesia bovis (NCBI:txid5865)